Protein AF-A0A9P1IEY2-F1 (afdb_monomer)

Sequence (183 aa):
MIESMWTENISQMIVIENSGKIQSLLIGGFIDWHYMISLVFGITNCYNNRVLREFPRSDSYTLCSRFQAKENLRIMNLVFRVLIIGLILIFIDLALLMIMVFGLLPDYAIPINTFIEFIIHLNPLLICPMLIYSVDQWFDFYLGFLIKKSEIAKRKRKNTKIENYDNEKERDLYFRQLEMSWM

Solvent-accessible surface area (backbone atoms only — not comparable to full-atom values): 10942 Å² total; per-residue (Å²): 136,83,83,50,98,87,50,89,52,71,90,77,52,85,79,76,91,57,66,67,62,54,52,53,52,51,54,52,52,51,52,54,48,54,49,53,49,54,48,52,52,50,53,50,51,51,51,54,52,47,53,65,65,66,55,66,97,55,93,86,58,58,69,65,60,55,51,53,52,55,49,51,53,50,52,51,54,38,53,53,51,53,51,50,52,58,47,52,53,55,50,51,45,53,50,52,50,46,44,58,75,69,54,76,51,68,93,46,45,66,64,53,51,55,49,44,53,46,53,69,72,41,42,64,71,56,49,50,56,51,58,35,62,60,36,66,72,48,32,56,49,51,48,46,68,75,42,76,70,63,76,70,69,75,70,64,78,80,72,79,84,77,88,57,78,64,61,52,55,52,53,54,50,54,54,49,54,50,56,63,73,77,108

Radius of gyration: 26.11 Å; Cα contacts (8 Å, |Δi|>4): 49; chains: 1; bounding box: 67×45×71 Å

InterPro domains:
  IPR004151 7TM GPCR, serpentine receptor class e (Sre) [PF03125] (45-182)
  IPR053365 Nematode receptor-like [PTHR47757] (40-182)

pLDDT: mean 73.17, std 13.71, range [35.34, 91.0]

Nearest PDB structures (foldseek):
  6zw4-assembly1_H  TM=2.246E-01  e=5.385E+00  Nostoc punctiforme
  6zw4-assembly1_T  TM=2.246E-01  e=5.385E+00  Nostoc punctiforme
  6zw4-assembly1_GA  TM=2.246E-01  e=5.385E+00  Nostoc punctiforme
  6zw4-assembly1_SA  TM=2.246E-01  e=5.385E+00  Nostoc punctiforme
  6zw4-assembly1_EB  TM=2.246E-01  e=5.385E+00  Nostoc punctiforme

Secondary structure (DSSP, 8-state):
----SS-S-GGGS---S-HHHHHHHHHHHHHHHHHHHHHHHHHHHHHHHHHHHHS---TTS-HHHHHHHHHHHHHHHHHHHHHHHHHHHHHHHHHHHHHHHTTS-GGGHHHHHHHHHHHHHHHHHHHHHHHHHHSHHHHHHHHHHHS---GGGGGGGGS--SS-HHHHHHHHHHHHHHHHH--

Foldseek 3Di:
DDCDPPDPDPVPDDDCPDLVVVLVVLVVVLVVLVVVLVVLVVVLVVVLVVLVVPPDPDPPDQPVVVVVSVVVSLVSVLVSVLVSVLSVLVSVLSVLVSCVSVPVDVVCNVVSVVVSVCS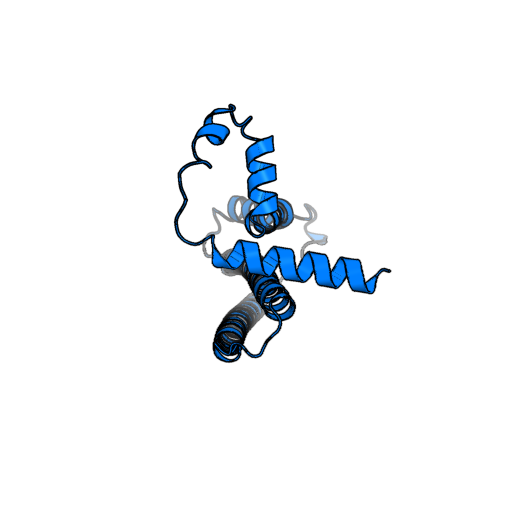VVCVCVVSVVSNQVSPPVSVVVVCCVVDVPDPVVVPPPPPPPDPDPVVVVSVVVVVVVVVVVVD

Organism: NCBI:txid860376

Mean predicted aligned error: 13.97 Å

Structure (mmCIF, N/CA/C/O backbone):
data_AF-A0A9P1IEY2-F1
#
_entry.id   AF-A0A9P1IEY2-F1
#
loop_
_atom_site.group_PDB
_atom_site.id
_atom_site.type_symbol
_atom_site.label_atom_id
_atom_site.label_alt_id
_atom_site.label_comp_id
_atom_site.label_asym_id
_atom_site.label_entity_id
_atom_site.label_seq_id
_atom_site.pdbx_PDB_ins_code
_atom_site.Cartn_x
_atom_site.Cartn_y
_atom_site.Cartn_z
_atom_site.occupancy
_atom_site.B_iso_or_equiv
_atom_site.auth_seq_id
_atom_site.auth_comp_id
_atom_site.auth_asym_id
_atom_site.auth_atom_id
_atom_site.pdbx_PDB_model_num
ATOM 1 N N . MET A 1 1 ? -27.530 5.591 23.105 1.00 35.34 1 MET A N 1
ATOM 2 C CA . MET A 1 1 ? -28.278 5.713 21.840 1.00 35.34 1 MET A CA 1
ATOM 3 C C . MET A 1 1 ? -27.229 5.889 20.761 1.00 35.34 1 MET A C 1
ATOM 5 O O . MET A 1 1 ? -26.626 6.947 20.703 1.00 35.34 1 MET A O 1
ATOM 9 N N . ILE A 1 2 ? -26.869 4.808 20.069 1.00 42.50 2 ILE A N 1
ATOM 10 C CA . ILE A 1 2 ? -25.854 4.848 19.010 1.00 42.50 2 ILE A CA 1
ATOM 11 C C . ILE A 1 2 ? -26.641 5.124 17.732 1.00 42.50 2 ILE A C 1
ATOM 13 O O . ILE A 1 2 ? -27.381 4.251 17.284 1.00 42.50 2 ILE A O 1
ATOM 17 N N . GLU A 1 3 ? -26.578 6.353 17.221 1.00 46.31 3 GLU A N 1
ATOM 18 C CA . GLU A 1 3 ? -27.125 6.664 15.899 1.00 46.31 3 GLU A CA 1
ATOM 19 C C . GLU A 1 3 ? -26.427 5.766 14.874 1.00 46.31 3 GLU A C 1
ATOM 21 O O . GLU A 1 3 ? -25.196 5.722 14.800 1.00 46.31 3 GLU A O 1
ATOM 26 N N . SER A 1 4 ? -27.211 4.971 14.145 1.00 56.97 4 SER A N 1
ATOM 27 C CA . SER A 1 4 ? -26.666 4.135 13.081 1.00 56.97 4 SER A CA 1
ATOM 28 C C . SER A 1 4 ? -26.415 5.003 11.854 1.00 56.97 4 SER A C 1
ATOM 30 O O . SER A 1 4 ? -27.230 5.856 11.517 1.00 56.97 4 SER A O 1
ATOM 32 N N . MET A 1 5 ? -25.304 4.753 11.163 1.00 57.97 5 MET A N 1
ATOM 33 C CA . MET A 1 5 ? -24.834 5.573 10.039 1.00 57.97 5 MET A CA 1
ATOM 34 C C . MET A 1 5 ? -25.805 5.632 8.842 1.00 57.97 5 MET A C 1
ATOM 36 O O . MET A 1 5 ? -25.655 6.483 7.975 1.00 57.97 5 MET A O 1
ATOM 40 N N . TRP A 1 6 ? -26.782 4.724 8.773 1.00 59.53 6 TRP A N 1
ATOM 41 C CA . TRP A 1 6 ? -27.627 4.526 7.590 1.00 59.53 6 TRP A CA 1
ATOM 42 C C . TRP A 1 6 ? -29.116 4.764 7.840 1.00 59.53 6 TRP A C 1
ATOM 44 O O . TRP A 1 6 ? -29.855 5.023 6.893 1.00 59.53 6 TRP A O 1
ATOM 54 N N . THR A 1 7 ? -29.585 4.657 9.085 1.00 59.78 7 THR A N 1
ATOM 55 C CA . THR A 1 7 ? -30.993 4.905 9.406 1.00 59.78 7 THR A CA 1
ATOM 56 C C . THR A 1 7 ? -31.186 5.279 10.870 1.00 59.78 7 THR A C 1
ATOM 58 O O . THR A 1 7 ? -30.650 4.646 11.784 1.00 59.78 7 THR A O 1
ATOM 61 N N . GLU A 1 8 ? -32.002 6.299 11.100 1.00 67.19 8 GLU A N 1
ATOM 62 C CA . GLU A 1 8 ? -32.505 6.651 12.430 1.00 67.19 8 GLU A CA 1
ATOM 63 C C . GLU A 1 8 ? -33.619 5.687 12.877 1.00 67.19 8 GLU A C 1
ATOM 65 O O . GLU A 1 8 ? -33.952 5.596 14.060 1.00 67.19 8 GLU A O 1
ATOM 70 N N . ASN A 1 9 ? -34.202 4.933 11.936 1.00 72.56 9 ASN A N 1
ATOM 71 C CA . ASN A 1 9 ? -35.351 4.085 12.197 1.00 72.56 9 ASN A CA 1
ATOM 72 C C . ASN A 1 9 ? -34.913 2.699 12.689 1.00 72.56 9 ASN A C 1
ATOM 74 O O . ASN A 1 9 ? -34.455 1.856 11.919 1.00 72.56 9 ASN A O 1
ATOM 78 N N . ILE A 1 10 ? -35.110 2.441 13.983 1.00 69.19 10 ILE A N 1
ATOM 79 C CA . ILE A 1 10 ? -34.724 1.192 14.668 1.00 69.19 10 ILE A CA 1
ATOM 80 C C . ILE A 1 10 ? -35.320 -0.051 13.981 1.00 69.19 10 ILE A C 1
ATOM 82 O O . ILE A 1 10 ? -34.697 -1.108 13.967 1.00 69.19 10 ILE A O 1
ATOM 86 N N . SER A 1 11 ? -36.492 0.076 13.349 1.00 70.19 11 SER A N 1
ATOM 87 C CA . SER A 1 11 ? -37.150 -1.015 12.610 1.00 70.19 11 SER A CA 1
ATOM 88 C C . SER A 1 11 ? -36.405 -1.467 11.346 1.00 70.19 11 SER A C 1
ATOM 90 O O . SER A 1 11 ? -36.622 -2.578 10.869 1.00 70.19 11 SER A O 1
ATOM 92 N N . GLN A 1 12 ? -35.524 -0.619 10.813 1.00 68.19 12 GLN A N 1
ATOM 93 C CA . GLN A 1 12 ? -34.680 -0.909 9.654 1.00 68.19 12 GLN A CA 1
ATOM 94 C C . GLN A 1 12 ? -33.279 -1.397 10.056 1.00 68.19 12 GLN A C 1
ATOM 96 O O . GLN A 1 12 ? -32.488 -1.759 9.186 1.00 68.19 12 GLN A O 1
ATOM 101 N N . MET A 1 13 ? -32.952 -1.410 11.355 1.00 64.56 13 MET A N 1
ATOM 102 C CA . MET A 1 13 ? -31.655 -1.883 11.830 1.00 64.56 13 MET A CA 1
ATOM 103 C C . MET A 1 13 ? -31.595 -3.410 11.800 1.00 64.56 13 MET A C 1
ATOM 105 O O . MET A 1 13 ? -32.523 -4.101 12.221 1.00 64.56 13 MET A O 1
ATOM 109 N N . ILE A 1 14 ? -30.466 -3.943 11.332 1.00 68.56 14 ILE A N 1
ATOM 110 C CA . ILE A 1 14 ? -30.194 -5.380 11.373 1.00 68.56 14 ILE A CA 1
ATOM 111 C C . ILE A 1 14 ? -30.108 -5.799 12.844 1.00 68.56 14 ILE A C 1
ATOM 113 O O . ILE A 1 14 ? -29.169 -5.437 13.553 1.00 68.56 14 ILE A O 1
ATOM 117 N N . VAL A 1 15 ? -31.095 -6.566 13.306 1.00 65.56 15 VAL A N 1
ATOM 118 C CA . VAL A 1 15 ? -31.101 -7.130 14.657 1.00 65.56 15 VAL A CA 1
ATOM 119 C C . VAL A 1 15 ? -30.162 -8.329 14.673 1.00 65.56 15 VAL A C 1
ATOM 121 O O . VAL A 1 15 ? -30.434 -9.373 14.080 1.00 65.56 15 VAL A O 1
ATOM 124 N N . ILE A 1 16 ? -29.018 -8.165 15.330 1.00 63.22 16 ILE A N 1
ATOM 125 C CA . ILE A 1 16 ? -28.010 -9.216 15.445 1.00 63.22 16 ILE A CA 1
ATOM 126 C C . ILE A 1 16 ? -28.439 -10.176 16.559 1.00 63.22 16 ILE A C 1
ATOM 128 O O . ILE A 1 16 ? -28.255 -9.897 17.739 1.00 63.22 16 ILE A O 1
ATOM 132 N N . GLU A 1 17 ? -28.996 -11.323 16.176 1.00 67.94 17 GLU A N 1
ATOM 133 C CA . GLU A 1 17 ? -29.437 -12.368 17.113 1.00 67.94 17 GLU A CA 1
ATOM 134 C C . GLU A 1 17 ? -28.248 -13.105 17.771 1.00 67.94 17 GLU A C 1
ATOM 136 O O . GLU A 1 17 ? -28.367 -13.630 18.876 1.00 67.94 17 GLU A O 1
ATOM 141 N N . ASN A 1 18 ? -27.071 -13.129 17.121 1.00 72.38 18 ASN A N 1
ATOM 142 C CA . ASN A 1 18 ? -25.857 -13.756 17.658 1.00 72.38 18 ASN A CA 1
ATOM 143 C C . ASN A 1 18 ? -24.567 -13.046 17.196 1.00 72.38 18 ASN A C 1
ATOM 145 O O . ASN A 1 18 ? -24.050 -13.297 16.104 1.00 72.38 18 ASN A O 1
ATOM 149 N N . SER A 1 19 ? -24.022 -12.182 18.056 1.00 72.31 19 SER A N 1
ATOM 150 C CA . SER A 1 19 ? -22.807 -11.393 17.799 1.00 72.31 19 SER A CA 1
ATOM 151 C C . SER A 1 19 ? -21.537 -12.241 17.638 1.00 72.31 19 SER A C 1
ATOM 153 O O . SER A 1 19 ? -20.654 -11.881 16.858 1.00 72.31 19 SER A O 1
ATOM 155 N N . GLY A 1 20 ? -21.457 -13.406 18.291 1.00 79.25 20 GLY A N 1
ATOM 156 C CA . GLY A 1 20 ? -20.279 -14.283 18.231 1.00 79.25 20 GLY A CA 1
ATOM 157 C C . GLY A 1 20 ? -20.063 -14.942 16.861 1.00 79.25 20 GLY A C 1
ATOM 158 O O . GLY A 1 20 ? -18.925 -15.153 16.430 1.00 79.25 20 GLY A O 1
ATOM 159 N N . LYS A 1 21 ? -21.144 -15.224 16.122 1.00 80.69 21 LYS A N 1
ATOM 160 C CA . LYS A 1 21 ? -21.052 -15.762 14.750 1.00 80.69 21 LYS A CA 1
ATOM 161 C C . LYS A 1 21 ? -20.481 -14.739 13.766 1.00 80.69 21 LYS A C 1
ATOM 163 O O . LYS A 1 21 ? -19.698 -15.095 12.894 1.00 80.69 21 LYS A O 1
ATOM 168 N N . ILE A 1 22 ? -20.843 -13.469 13.925 1.00 82.75 22 ILE A N 1
ATOM 169 C CA . ILE A 1 22 ? -20.339 -12.387 13.070 1.00 82.75 22 ILE A CA 1
ATOM 170 C C . ILE A 1 22 ? -18.850 -12.156 13.340 1.00 82.75 22 ILE A C 1
ATOM 172 O O . ILE A 1 22 ? -18.056 -12.076 12.408 1.00 82.75 22 ILE A O 1
ATOM 176 N N . GLN A 1 23 ? -18.457 -12.126 14.614 1.00 83.69 23 GLN A N 1
ATOM 177 C CA . GLN A 1 23 ? -17.061 -11.959 15.024 1.00 83.69 23 GLN A CA 1
ATOM 178 C C . GLN A 1 23 ? -16.144 -13.065 14.482 1.00 83.69 23 GLN A C 1
ATOM 180 O O . GLN A 1 23 ? -15.073 -12.775 13.953 1.00 83.69 23 GLN A O 1
ATOM 185 N N . SER A 1 24 ? -16.570 -14.328 14.563 1.00 85.06 24 SER A N 1
ATOM 186 C CA . SER A 1 24 ? -15.800 -15.459 14.020 1.00 85.06 24 SER A CA 1
ATOM 187 C C . SER A 1 24 ? -15.679 -15.419 12.493 1.00 85.06 24 SER A C 1
ATOM 189 O O . SER A 1 24 ? -14.601 -15.692 11.964 1.00 85.06 24 SER A O 1
ATOM 191 N N . LEU A 1 25 ? -16.738 -15.010 11.786 1.00 87.25 25 LEU A N 1
ATOM 192 C CA . LEU A 1 25 ? -16.708 -14.825 10.333 1.00 87.25 25 LEU A CA 1
ATOM 193 C C . LEU A 1 25 ? -15.751 -13.696 9.917 1.00 87.25 25 LEU A C 1
ATOM 195 O O . LEU A 1 25 ? -14.992 -13.859 8.963 1.00 87.25 25 LEU A O 1
ATOM 199 N N . LEU A 1 26 ? -15.735 -12.582 10.656 1.00 87.31 26 LEU A N 1
ATOM 200 C CA . LEU A 1 26 ? -14.823 -11.463 10.396 1.00 87.31 26 LEU A CA 1
ATOM 201 C C . LEU A 1 26 ? -13.356 -11.838 10.619 1.00 87.31 26 LEU A C 1
ATOM 203 O O . LEU A 1 26 ? -12.514 -11.477 9.800 1.00 87.31 26 LEU A O 1
ATOM 207 N N . ILE A 1 27 ? -13.045 -12.588 11.682 1.00 89.19 27 ILE A N 1
ATOM 208 C CA . ILE A 1 27 ? -11.680 -13.080 11.926 1.00 89.19 27 ILE A CA 1
ATOM 209 C C . ILE A 1 27 ? -11.219 -13.978 10.772 1.00 89.19 27 ILE A C 1
ATOM 211 O O . ILE A 1 27 ? -10.108 -13.802 10.273 1.00 89.19 27 ILE A O 1
ATOM 215 N N . GLY A 1 28 ? -12.069 -14.914 10.333 1.00 89.56 28 GLY A N 1
ATOM 216 C CA . GLY A 1 28 ? -11.759 -15.799 9.207 1.00 89.56 28 GLY A CA 1
ATOM 217 C C . GLY A 1 28 ? -11.470 -15.013 7.929 1.00 89.56 28 GLY A C 1
ATOM 218 O O . GLY A 1 28 ? -10.399 -15.160 7.344 1.00 89.56 28 GLY A O 1
ATOM 219 N N . GLY A 1 29 ? -12.365 -14.088 7.567 1.00 89.12 29 GLY A N 1
ATOM 220 C CA . GLY A 1 29 ? -12.185 -13.234 6.392 1.00 89.12 29 GLY A CA 1
ATOM 221 C C . GLY A 1 29 ? -10.931 -12.359 6.464 1.00 89.12 29 GLY A C 1
ATOM 222 O O . GLY A 1 29 ? -10.238 -12.195 5.464 1.00 89.12 29 GLY A O 1
ATOM 223 N N . PHE A 1 30 ? -10.587 -11.837 7.643 1.00 89.31 30 PHE A N 1
ATOM 224 C CA . PHE A 1 30 ? -9.379 -11.035 7.838 1.00 89.31 30 PHE A CA 1
ATOM 225 C C . PHE A 1 30 ? -8.095 -11.845 7.608 1.00 89.31 30 PHE A C 1
ATOM 227 O O . PHE A 1 30 ? -7.159 -11.362 6.966 1.00 89.31 30 PHE A O 1
ATOM 234 N N . ILE A 1 31 ? -8.056 -13.087 8.099 1.00 91.00 31 ILE A N 1
ATOM 235 C CA . ILE A 1 31 ? -6.914 -13.990 7.915 1.00 91.00 31 ILE A CA 1
ATOM 236 C C . ILE A 1 31 ? -6.780 -14.397 6.445 1.00 91.00 31 ILE A C 1
ATOM 238 O O . ILE A 1 31 ? -5.682 -14.299 5.887 1.00 91.00 31 ILE A O 1
ATOM 242 N N . ASP A 1 32 ? -7.885 -14.793 5.808 1.00 88.69 32 ASP A N 1
ATOM 243 C CA . ASP A 1 32 ? -7.912 -15.150 4.386 1.00 88.69 32 ASP A CA 1
ATOM 244 C C . ASP A 1 32 ? -7.416 -13.987 3.522 1.00 88.69 32 ASP A C 1
ATOM 246 O O . ASP A 1 32 ? -6.615 -14.155 2.600 1.00 88.69 32 ASP A O 1
ATOM 250 N N . TRP A 1 33 ? -7.838 -12.771 3.857 1.00 88.06 33 TRP A N 1
ATOM 251 C CA . TRP A 1 33 ? -7.472 -11.577 3.117 1.00 88.06 33 TRP A CA 1
ATOM 252 C C . TRP A 1 33 ? -5.990 -11.195 3.303 1.00 88.06 33 TRP A C 1
ATOM 254 O O . TRP A 1 33 ? -5.292 -10.923 2.321 1.00 88.06 33 TRP A O 1
ATOM 264 N N . HIS A 1 34 ? -5.458 -11.272 4.531 1.00 86.06 34 HIS A N 1
ATOM 265 C CA . HIS A 1 34 ? -4.021 -11.098 4.793 1.00 86.06 34 HIS A CA 1
ATOM 266 C C . HIS A 1 34 ? -3.172 -12.127 4.023 1.00 86.06 34 HIS A C 1
ATOM 268 O O . HIS A 1 34 ? -2.113 -11.800 3.468 1.00 86.06 34 HIS A O 1
ATOM 274 N N . TYR A 1 35 ? -3.641 -13.376 3.960 1.00 90.12 35 TYR A N 1
ATOM 275 C CA . TYR A 1 35 ? -3.001 -14.432 3.181 1.00 90.12 35 TYR A CA 1
ATOM 276 C C . TYR A 1 35 ? -2.969 -14.098 1.683 1.00 90.12 35 TYR A C 1
ATOM 278 O O . TYR A 1 35 ? -1.899 -14.157 1.070 1.00 90.12 35 TYR A O 1
ATOM 286 N N . MET A 1 36 ? -4.097 -13.670 1.107 1.00 86.25 36 MET A N 1
ATOM 287 C CA . MET A 1 36 ? -4.178 -13.298 -0.311 1.00 86.25 36 MET A CA 1
ATOM 288 C C . MET A 1 36 ? -3.199 -12.177 -0.682 1.00 86.25 36 MET A C 1
ATOM 290 O O . MET A 1 36 ? -2.547 -12.249 -1.724 1.00 86.25 36 MET A O 1
ATOM 294 N N . ILE A 1 37 ? -3.011 -11.175 0.180 1.00 86.31 37 ILE A N 1
ATOM 295 C CA . ILE A 1 37 ? -2.036 -10.096 -0.068 1.00 86.31 37 ILE A CA 1
ATOM 296 C C . ILE A 1 37 ? -0.607 -10.578 -0.003 1.00 86.31 37 ILE A C 1
ATOM 298 O O . ILE A 1 37 ? 0.198 -10.233 -0.869 1.00 86.31 37 ILE A O 1
ATOM 302 N N . SER A 1 38 ? -0.292 -11.381 1.009 1.00 88.81 38 SER A N 1
ATOM 303 C CA . SER A 1 38 ? 1.044 -11.952 1.164 1.00 88.81 38 SER A CA 1
ATOM 304 C C . SER A 1 38 ? 1.419 -12.781 -0.068 1.00 88.81 38 SER A C 1
ATOM 306 O O . SER A 1 38 ? 2.545 -12.702 -0.563 1.00 88.81 38 SER A O 1
ATOM 308 N N . LEU A 1 39 ? 0.448 -13.516 -0.619 1.00 88.06 39 LEU A N 1
ATOM 309 C CA . LEU A 1 39 ? 0.597 -14.303 -1.836 1.00 88.06 39 LEU A CA 1
ATOM 310 C C . LEU A 1 39 ? 0.799 -13.419 -3.075 1.00 88.06 39 LEU A C 1
ATOM 312 O O . LEU A 1 39 ? 1.748 -13.642 -3.827 1.00 88.06 39 LEU A O 1
ATOM 316 N N . VAL A 1 40 ? -0.029 -12.388 -3.277 1.00 85.44 40 VAL A N 1
ATOM 317 C CA . VAL A 1 40 ? 0.112 -11.452 -4.410 1.00 85.44 40 VAL A CA 1
ATOM 318 C C . VAL A 1 40 ? 1.461 -10.731 -4.366 1.00 85.44 40 VAL A C 1
ATOM 320 O O . VAL A 1 40 ? 2.137 -10.626 -5.393 1.00 85.44 40 VAL A O 1
ATOM 323 N N . PHE A 1 41 ? 1.892 -10.286 -3.184 1.00 84.94 41 PHE A N 1
ATOM 324 C CA . PHE A 1 41 ? 3.198 -9.659 -2.986 1.00 84.94 41 PHE A CA 1
ATOM 325 C C . PHE A 1 41 ? 4.346 -10.624 -3.314 1.00 84.94 41 PHE A C 1
ATOM 327 O O . PHE A 1 41 ? 5.267 -10.269 -4.054 1.00 84.94 41 PHE A O 1
ATOM 334 N N . GLY A 1 42 ? 4.266 -11.865 -2.824 1.00 86.38 42 GLY A N 1
ATOM 335 C CA . GLY A 1 42 ? 5.248 -12.911 -3.101 1.00 86.38 42 GLY A CA 1
ATOM 336 C C . GLY A 1 42 ? 5.375 -13.222 -4.594 1.00 86.38 42 GLY A C 1
ATOM 337 O O . GLY A 1 42 ? 6.475 -13.151 -5.143 1.00 86.38 42 GLY A O 1
ATOM 338 N N . 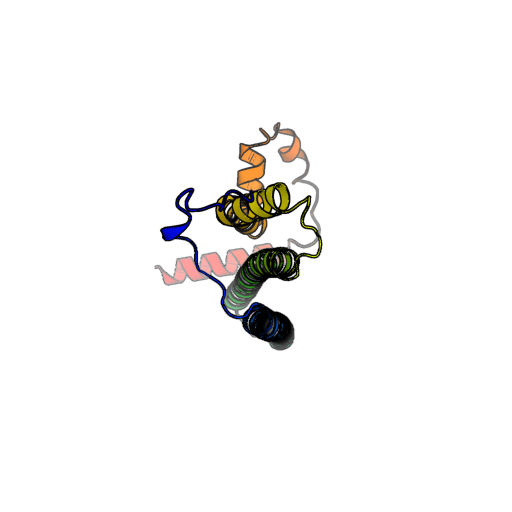ILE A 1 43 ? 4.254 -13.493 -5.274 1.00 86.56 43 ILE A N 1
ATOM 339 C CA . ILE A 1 43 ? 4.227 -13.799 -6.716 1.00 86.56 43 ILE A CA 1
ATOM 340 C C . ILE A 1 43 ? 4.774 -12.629 -7.530 1.00 86.56 43 ILE A C 1
ATOM 342 O O . ILE A 1 43 ? 5.602 -12.834 -8.416 1.00 86.56 43 ILE A O 1
ATOM 346 N N . THR A 1 44 ? 4.361 -11.405 -7.203 1.00 83.94 44 THR A N 1
ATOM 347 C CA . THR A 1 44 ? 4.843 -10.188 -7.862 1.00 83.94 44 THR A CA 1
ATOM 348 C C . THR A 1 44 ? 6.360 -10.064 -7.758 1.00 83.94 44 THR A C 1
ATOM 350 O O . THR A 1 44 ? 7.042 -9.841 -8.760 1.00 83.94 44 THR A O 1
ATOM 353 N N . ASN A 1 45 ? 6.907 -10.238 -6.554 1.00 83.94 45 ASN A N 1
ATOM 354 C CA . ASN A 1 45 ? 8.340 -10.121 -6.322 1.00 83.94 45 ASN A CA 1
ATOM 355 C C . ASN A 1 45 ? 9.116 -11.243 -7.035 1.00 83.94 45 ASN A C 1
ATOM 357 O O . ASN A 1 45 ? 10.164 -10.997 -7.632 1.00 83.94 45 ASN A O 1
ATOM 361 N N . CYS A 1 46 ? 8.590 -12.470 -7.038 1.00 86.75 46 CYS A N 1
ATOM 362 C CA . CYS A 1 46 ? 9.167 -13.588 -7.784 1.00 86.75 46 CYS A CA 1
ATOM 363 C C . CYS A 1 46 ? 9.157 -13.338 -9.295 1.00 86.75 46 CYS A C 1
ATOM 365 O O . CYS A 1 46 ? 10.187 -13.525 -9.940 1.00 86.75 46 CYS A O 1
ATOM 367 N N . TYR A 1 47 ? 8.033 -12.882 -9.852 1.00 84.44 47 TYR A N 1
ATOM 368 C CA . TYR A 1 47 ? 7.907 -12.550 -11.270 1.00 84.44 47 TYR A CA 1
ATOM 369 C C . TYR A 1 47 ? 8.888 -11.447 -11.671 1.00 84.44 47 TYR A C 1
ATOM 371 O O . TYR A 1 47 ? 9.665 -11.624 -12.605 1.00 84.44 47 TYR A O 1
ATOM 379 N N . ASN A 1 48 ? 8.929 -10.348 -10.916 1.00 82.31 48 ASN A N 1
ATOM 380 C CA . ASN A 1 48 ? 9.815 -9.223 -11.197 1.00 82.31 48 ASN A CA 1
ATOM 381 C C . ASN A 1 48 ? 11.294 -9.647 -11.164 1.00 82.31 48 ASN A C 1
ATOM 383 O O . ASN A 1 48 ? 12.050 -9.363 -12.091 1.00 82.31 48 ASN A O 1
ATOM 387 N N . ASN A 1 49 ? 11.697 -10.415 -10.145 1.00 82.62 49 ASN A N 1
ATOM 388 C CA . ASN A 1 49 ? 13.060 -10.939 -10.037 1.00 82.62 49 ASN A CA 1
ATOM 389 C C . ASN A 1 49 ? 13.397 -11.960 -11.127 1.00 82.62 49 ASN A C 1
ATOM 391 O O . ASN A 1 49 ? 14.536 -12.002 -11.588 1.00 82.62 49 ASN A O 1
ATOM 395 N N . ARG A 1 50 ? 12.436 -12.790 -11.543 1.00 82.25 50 ARG A N 1
ATOM 396 C CA . ARG A 1 50 ? 12.629 -13.762 -12.621 1.00 82.25 50 ARG A CA 1
ATOM 397 C C . ARG A 1 50 ? 12.846 -13.058 -13.951 1.00 82.25 50 ARG A C 1
ATOM 399 O O . ARG A 1 50 ? 13.835 -13.332 -14.617 1.00 82.25 50 ARG A O 1
ATOM 406 N N . VAL A 1 51 ? 11.982 -12.108 -14.284 1.00 78.69 51 VAL A N 1
ATOM 407 C CA . VAL A 1 51 ? 12.083 -11.334 -15.519 1.00 78.69 51 VAL A CA 1
ATOM 408 C C . VAL A 1 51 ? 13.398 -10.537 -15.550 1.00 78.69 51 VAL A C 1
ATOM 410 O O . VAL A 1 51 ? 14.094 -10.538 -16.561 1.00 78.69 51 VAL A O 1
ATOM 413 N N . LEU A 1 52 ? 13.817 -9.945 -14.424 1.00 76.38 52 LEU A N 1
ATOM 414 C CA . LEU A 1 52 ? 15.129 -9.290 -14.301 1.00 76.38 52 LEU A CA 1
ATOM 415 C C . LEU A 1 52 ? 16.322 -10.240 -14.519 1.00 76.38 52 LEU A C 1
ATOM 417 O O . LEU A 1 52 ? 17.370 -9.788 -14.973 1.00 76.38 52 LEU A O 1
ATOM 421 N N . ARG A 1 53 ? 16.187 -11.531 -14.185 1.00 76.75 53 ARG A N 1
ATOM 422 C CA . ARG A 1 53 ? 17.226 -12.557 -14.398 1.00 76.75 53 ARG A CA 1
ATOM 423 C C . ARG A 1 53 ? 17.220 -13.119 -15.818 1.00 76.75 53 ARG A C 1
ATOM 425 O O . ARG A 1 53 ? 18.286 -13.420 -16.343 1.00 76.75 53 ARG A O 1
ATOM 432 N N . GLU A 1 54 ? 16.037 -13.293 -16.404 1.00 74.94 54 GLU A N 1
ATOM 433 C CA . GLU A 1 54 ? 15.848 -13.828 -17.756 1.00 74.94 54 GLU A CA 1
ATOM 434 C C . GLU A 1 54 ? 16.195 -12.808 -18.839 1.00 74.94 54 GLU A C 1
ATOM 436 O O . GLU A 1 54 ? 16.580 -13.231 -19.924 1.00 74.94 54 GLU A O 1
ATOM 441 N N . PHE A 1 55 ? 16.135 -11.495 -18.563 1.00 68.19 55 PHE A N 1
ATOM 442 C CA . PHE A 1 55 ? 16.676 -10.493 -19.483 1.00 68.19 55 PHE A CA 1
ATOM 443 C C . PHE A 1 55 ? 18.190 -10.669 -19.624 1.00 68.19 55 PHE A C 1
ATOM 445 O O . PHE A 1 55 ? 18.947 -10.325 -18.708 1.00 68.19 55 PHE A O 1
ATOM 452 N N . PRO A 1 56 ? 18.667 -11.198 -20.762 1.00 59.66 56 PRO A N 1
ATOM 453 C CA . PRO A 1 56 ? 20.059 -11.551 -20.892 1.00 59.66 56 PRO A CA 1
ATOM 454 C C . PRO A 1 56 ? 20.874 -10.274 -21.074 1.00 59.66 56 PRO A C 1
ATOM 456 O O . PRO A 1 56 ? 20.529 -9.376 -21.843 1.00 59.66 56 PRO A O 1
ATOM 459 N N . ARG A 1 57 ? 22.029 -10.232 -20.413 1.00 60.56 57 ARG A N 1
ATOM 460 C CA . ARG A 1 57 ? 23.147 -9.340 -20.755 1.00 60.56 57 ARG A CA 1
ATOM 461 C C . ARG A 1 57 ? 23.769 -9.705 -22.121 1.00 60.56 57 ARG A C 1
ATOM 463 O O . ARG A 1 57 ? 24.972 -9.558 -22.278 1.00 60.56 57 ARG A O 1
ATOM 470 N N . SER A 1 58 ? 23.016 -10.270 -23.069 1.00 55.66 58 SER A N 1
ATOM 471 C CA . SER A 1 58 ? 23.563 -10.660 -24.370 1.00 55.66 58 SER A CA 1
ATOM 472 C C . SER A 1 58 ? 23.296 -9.577 -25.408 1.00 55.66 58 SER A C 1
ATOM 474 O O . SER A 1 58 ? 22.170 -9.107 -25.574 1.00 55.66 58 SER A O 1
ATOM 476 N N . ASP A 1 59 ? 24.345 -9.234 -26.148 1.00 59.34 59 ASP A N 1
ATOM 477 C CA . ASP A 1 59 ? 24.349 -8.245 -27.233 1.00 59.34 59 ASP A CA 1
ATOM 478 C C . ASP A 1 59 ? 23.542 -8.692 -28.474 1.00 59.34 59 ASP A C 1
ATOM 480 O O . ASP A 1 59 ? 23.555 -8.040 -29.511 1.00 59.34 59 ASP A O 1
ATOM 484 N N . SER A 1 60 ? 22.822 -9.816 -28.385 1.00 59.56 60 SER A N 1
ATOM 485 C CA . SER A 1 60 ? 22.075 -10.441 -29.484 1.00 59.56 60 SER A CA 1
ATOM 486 C C . SER A 1 60 ? 20.639 -9.930 -29.645 1.00 59.56 60 SER A C 1
ATOM 488 O O . SER A 1 60 ? 19.926 -10.389 -30.535 1.00 59.56 60 SER A O 1
ATOM 490 N N . TYR A 1 61 ? 20.178 -9.032 -28.771 1.00 63.91 61 TYR A N 1
ATOM 491 C CA . TYR A 1 61 ? 18.829 -8.466 -28.830 1.00 63.91 61 TYR A CA 1
ATOM 492 C C . TYR A 1 61 ? 18.858 -7.069 -29.428 1.00 63.91 61 TYR A C 1
ATOM 494 O O . TYR A 1 61 ? 19.678 -6.239 -29.039 1.00 63.91 61 TYR A O 1
ATOM 502 N N . THR A 1 62 ? 17.904 -6.787 -30.318 1.00 71.00 62 THR A N 1
ATOM 503 C CA . THR A 1 62 ? 17.737 -5.434 -30.854 1.00 71.00 62 THR A CA 1
ATOM 504 C C . THR A 1 62 ? 17.491 -4.449 -29.712 1.00 71.00 62 THR A C 1
ATOM 506 O O . THR A 1 62 ? 16.783 -4.751 -28.741 1.00 71.00 62 THR A O 1
ATOM 509 N N . LEU A 1 63 ? 18.068 -3.251 -29.822 1.00 70.62 63 LEU A N 1
ATOM 510 C CA . LEU A 1 63 ? 17.933 -2.211 -28.804 1.00 70.62 63 LEU A CA 1
ATOM 511 C C . LEU A 1 63 ? 16.454 -1.899 -28.513 1.00 70.62 63 LEU A C 1
ATOM 513 O O . LEU A 1 63 ? 16.074 -1.699 -27.359 1.00 70.62 63 LEU A O 1
ATOM 517 N N . CYS A 1 64 ? 15.604 -1.948 -29.544 1.00 73.50 64 CYS A N 1
ATOM 518 C CA . CYS A 1 64 ? 14.164 -1.731 -29.425 1.00 73.50 64 CYS A CA 1
ATOM 519 C C . CYS A 1 64 ? 13.498 -2.755 -28.490 1.00 73.50 64 CYS A C 1
ATOM 521 O O . CYS A 1 64 ? 12.771 -2.363 -27.576 1.00 73.50 64 CYS A O 1
ATOM 523 N N . SER A 1 65 ? 13.819 -4.047 -28.628 1.00 74.31 65 SER A N 1
ATOM 524 C CA . SER A 1 65 ? 13.299 -5.092 -27.737 1.00 74.31 65 SER A CA 1
ATOM 525 C C . SER A 1 65 ? 13.719 -4.864 -26.282 1.00 74.31 65 SER A C 1
ATOM 527 O O . SER A 1 65 ? 12.911 -5.044 -25.376 1.00 74.31 65 SER A O 1
ATOM 529 N N . ARG A 1 66 ? 14.952 -4.398 -26.031 1.00 74.81 66 ARG A N 1
ATOM 530 C CA . ARG A 1 66 ? 15.432 -4.091 -24.669 1.00 74.81 66 ARG A CA 1
ATOM 531 C C . ARG A 1 66 ? 14.702 -2.896 -24.056 1.00 74.81 66 ARG A C 1
ATOM 533 O O . ARG A 1 66 ? 14.356 -2.935 -22.874 1.00 74.81 66 ARG A O 1
ATOM 540 N N . PHE A 1 67 ? 14.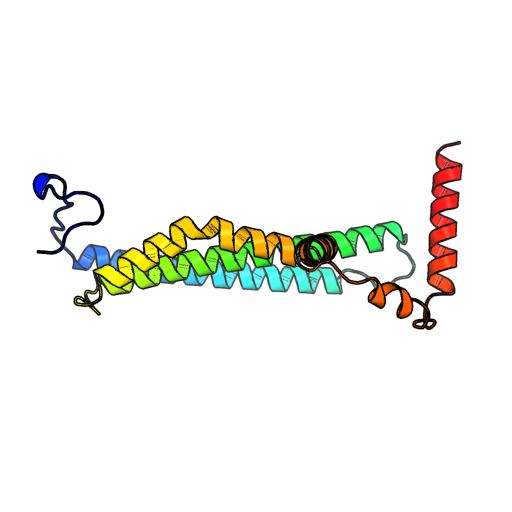443 -1.853 -24.844 1.00 78.69 67 PHE A N 1
ATOM 541 C CA . PHE A 1 67 ? 13.674 -0.694 -24.387 1.00 78.69 67 PHE A CA 1
ATOM 542 C C . PHE A 1 67 ? 12.221 -1.052 -24.082 1.00 78.69 67 PHE A C 1
ATOM 544 O O . PHE A 1 67 ? 11.740 -0.715 -23.002 1.00 78.69 67 PHE A O 1
ATOM 551 N N . GLN A 1 68 ? 11.555 -1.786 -24.976 1.00 78.3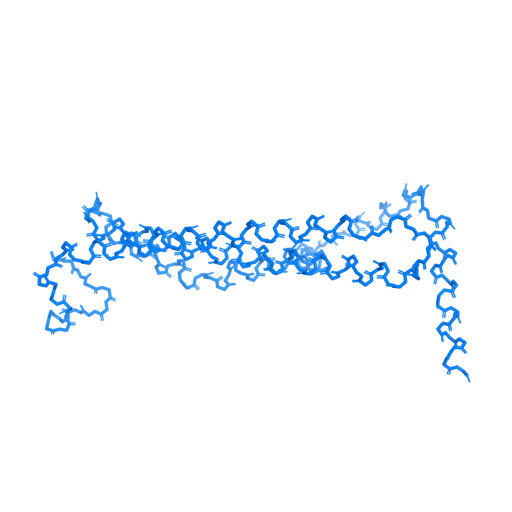8 68 GLN A N 1
ATOM 552 C CA . GLN A 1 68 ? 10.180 -2.245 -24.766 1.00 78.38 68 GLN A CA 1
ATOM 553 C C . GLN A 1 68 ? 10.060 -3.077 -23.493 1.00 78.38 68 GLN A C 1
ATOM 555 O O . GLN A 1 68 ? 9.166 -2.864 -22.682 1.00 78.38 68 GLN A O 1
ATOM 560 N N . ALA A 1 69 ? 10.993 -3.997 -23.273 1.00 77.62 69 ALA A N 1
ATOM 561 C CA . ALA A 1 69 ? 10.910 -4.897 -22.140 1.00 77.62 69 ALA A CA 1
ATOM 562 C C . ALA A 1 69 ? 11.231 -4.207 -20.800 1.00 77.62 69 ALA A C 1
ATOM 564 O O . ALA A 1 69 ? 10.575 -4.472 -19.791 1.00 77.62 69 ALA A O 1
ATOM 565 N N . LYS A 1 70 ? 12.179 -3.259 -20.798 1.00 79.06 70 LYS A N 1
ATOM 566 C CA . LYS A 1 70 ? 12.462 -2.401 -19.637 1.00 79.06 70 LYS A CA 1
ATOM 567 C C . LYS A 1 70 ? 11.271 -1.509 -19.286 1.00 79.06 70 LYS A C 1
ATOM 569 O O . LYS A 1 70 ? 10.980 -1.327 -18.106 1.00 79.06 70 LYS A O 1
ATOM 574 N N . GLU A 1 71 ? 10.581 -0.976 -20.289 1.00 77.88 71 GLU A N 1
ATOM 575 C CA . GLU A 1 71 ? 9.388 -0.157 -20.080 1.00 77.88 71 GLU A CA 1
ATOM 576 C C . GLU A 1 71 ? 8.195 -0.999 -19.605 1.00 77.88 71 GLU A C 1
ATOM 578 O O . GLU A 1 71 ? 7.548 -0.646 -18.621 1.00 77.88 71 GLU A O 1
ATOM 583 N N . ASN A 1 72 ? 7.979 -2.183 -20.185 1.00 83.19 72 ASN A N 1
ATOM 584 C CA . ASN A 1 72 ? 6.952 -3.127 -19.733 1.00 83.19 72 ASN A CA 1
ATOM 585 C C . ASN A 1 72 ? 7.168 -3.550 -18.272 1.00 83.19 72 ASN A C 1
ATOM 587 O O . ASN A 1 72 ? 6.218 -3.614 -17.496 1.00 83.19 72 ASN A O 1
ATOM 591 N N . LEU A 1 73 ? 8.418 -3.780 -17.859 1.00 80.38 73 LEU A N 1
ATOM 592 C CA . LEU A 1 73 ? 8.756 -4.046 -16.459 1.00 80.38 73 LEU A CA 1
ATOM 593 C C . LEU A 1 73 ? 8.414 -2.878 -15.527 1.00 80.38 73 LEU A C 1
ATOM 595 O O . LEU A 1 73 ? 7.968 -3.103 -14.401 1.00 80.38 73 LEU A O 1
ATOM 599 N N . ARG A 1 74 ? 8.630 -1.631 -15.960 1.00 80.94 74 ARG A N 1
ATOM 600 C CA . ARG A 1 74 ? 8.261 -0.447 -15.168 1.00 80.94 74 ARG A CA 1
ATOM 601 C C . ARG A 1 74 ? 6.753 -0.344 -15.001 1.00 80.94 74 ARG A C 1
ATOM 603 O O . ARG A 1 74 ? 6.295 -0.167 -13.877 1.00 80.94 74 ARG A O 1
ATOM 610 N N . ILE A 1 75 ? 5.998 -0.524 -16.083 1.00 80.00 75 ILE A N 1
ATOM 611 C CA . ILE A 1 75 ? 4.531 -0.477 -16.065 1.00 80.00 75 ILE A CA 1
ATOM 612 C C . ILE A 1 75 ? 3.967 -1.598 -15.184 1.00 80.00 75 ILE A C 1
ATOM 614 O O . ILE A 1 75 ? 3.093 -1.348 -14.362 1.00 80.00 75 ILE A O 1
ATOM 618 N N . MET A 1 76 ? 4.506 -2.815 -15.276 1.00 80.19 76 MET A N 1
ATOM 619 C CA . MET A 1 76 ? 4.087 -3.918 -14.403 1.00 80.19 76 MET A CA 1
ATOM 620 C C . MET A 1 76 ? 4.369 -3.613 -12.927 1.00 80.19 76 MET A C 1
ATOM 622 O O . MET A 1 76 ? 3.498 -3.800 -12.082 1.00 80.19 76 MET A O 1
ATOM 626 N N . ASN A 1 77 ? 5.554 -3.083 -12.602 1.00 80.19 77 ASN A N 1
ATOM 627 C CA . ASN A 1 77 ? 5.877 -2.669 -11.233 1.00 80.19 77 ASN A CA 1
ATOM 628 C C . ASN A 1 77 ? 4.956 -1.555 -10.717 1.00 80.19 77 ASN A C 1
ATOM 630 O O . ASN A 1 77 ? 4.557 -1.584 -9.554 1.00 80.19 77 ASN A O 1
ATOM 634 N N . LEU A 1 78 ? 4.605 -0.598 -11.573 1.00 81.81 78 LEU A N 1
ATOM 635 C CA . LEU A 1 78 ? 3.616 0.440 -11.293 1.00 81.81 78 LEU A CA 1
ATOM 636 C C . LEU A 1 78 ? 2.258 -0.178 -10.944 1.00 81.81 78 LEU A C 1
ATOM 638 O O . LEU A 1 78 ? 1.729 0.073 -9.859 1.00 81.81 78 LEU A O 1
ATOM 642 N N . VAL A 1 79 ? 1.725 -1.019 -11.832 1.00 80.88 79 VAL A N 1
ATOM 643 C CA . VAL A 1 79 ? 0.423 -1.676 -11.652 1.00 80.88 79 VAL A CA 1
ATOM 644 C C . VAL A 1 79 ? 0.387 -2.429 -10.325 1.00 80.88 79 VAL A C 1
ATOM 646 O O . VAL A 1 79 ? -0.540 -2.240 -9.539 1.00 80.88 79 VAL A O 1
ATOM 649 N N . PHE A 1 80 ? 1.425 -3.205 -10.009 1.00 81.88 80 PHE A N 1
ATOM 650 C CA . PHE A 1 80 ? 1.474 -3.928 -8.742 1.00 81.88 80 PHE A CA 1
ATOM 651 C C . PHE A 1 80 ? 1.557 -3.020 -7.515 1.00 81.88 80 PHE A C 1
ATOM 653 O O . PHE A 1 80 ? 0.915 -3.312 -6.510 1.00 81.88 80 PHE A O 1
ATOM 660 N N . ARG A 1 81 ? 2.299 -1.908 -7.567 1.00 81.44 81 ARG A N 1
ATOM 661 C CA . ARG A 1 81 ? 2.358 -0.954 -6.447 1.00 81.44 81 ARG A CA 1
ATOM 662 C C . ARG A 1 81 ? 1.002 -0.307 -6.171 1.00 81.44 81 ARG A C 1
ATOM 664 O O . ARG A 1 81 ? 0.621 -0.187 -5.010 1.00 81.44 81 ARG A O 1
ATOM 671 N N . VAL A 1 82 ? 0.272 0.076 -7.218 1.00 82.56 82 VAL A N 1
ATOM 672 C CA . VAL A 1 82 ? -1.085 0.631 -7.087 1.00 82.56 82 VAL A CA 1
ATOM 673 C C . VAL A 1 82 ? -2.041 -0.411 -6.512 1.00 82.56 82 VAL A C 1
ATOM 675 O O . VAL A 1 82 ? -2.785 -0.103 -5.584 1.00 82.56 82 VAL A O 1
ATOM 678 N N . LEU A 1 83 ? -1.977 -1.654 -7.001 1.00 82.38 83 LEU A N 1
ATOM 679 C CA . LEU A 1 83 ? -2.780 -2.753 -6.465 1.00 82.38 83 LEU A CA 1
ATOM 680 C C . LEU A 1 83 ? -2.475 -3.016 -4.987 1.00 82.38 83 LEU A C 1
ATOM 682 O O . LEU A 1 83 ? -3.403 -3.162 -4.203 1.00 82.38 83 LEU A O 1
ATOM 686 N N . ILE A 1 84 ? -1.201 -3.023 -4.582 1.00 83.56 84 ILE A N 1
ATOM 687 C CA . ILE A 1 84 ? -0.812 -3.229 -3.179 1.00 83.56 84 ILE A CA 1
ATOM 688 C C . ILE A 1 84 ? -1.366 -2.119 -2.283 1.00 83.56 84 ILE A C 1
ATOM 690 O O . ILE A 1 84 ? -1.899 -2.419 -1.221 1.00 83.56 84 ILE A O 1
ATOM 694 N N . ILE A 1 85 ? -1.272 -0.853 -2.696 1.00 84.06 85 ILE A N 1
ATOM 695 C CA . ILE A 1 85 ? -1.806 0.267 -1.907 1.00 84.06 85 ILE A CA 1
ATOM 696 C C . ILE A 1 85 ? -3.327 0.176 -1.796 1.00 84.06 85 ILE A C 1
ATOM 698 O O . ILE A 1 85 ? -3.856 0.297 -0.695 1.00 84.06 85 ILE A O 1
ATOM 702 N N . GLY A 1 86 ? -4.022 -0.089 -2.906 1.00 84.44 86 GLY A N 1
ATOM 703 C CA . GLY A 1 86 ? -5.475 -0.270 -2.900 1.00 84.44 86 GLY A CA 1
ATOM 704 C C . GLY A 1 86 ? -5.908 -1.423 -1.995 1.00 84.44 86 GLY A C 1
ATOM 705 O O . GLY A 1 86 ? -6.860 -1.286 -1.234 1.00 84.44 86 GLY A O 1
ATOM 706 N N . LEU A 1 87 ? -5.161 -2.531 -2.014 1.00 85.56 87 LEU A N 1
ATOM 707 C CA . LEU A 1 87 ? -5.369 -3.633 -1.086 1.00 85.56 87 LEU A CA 1
ATOM 708 C C . LEU A 1 87 ? -5.154 -3.156 0.355 1.00 85.56 87 LEU A C 1
ATOM 710 O O . LEU A 1 87 ? -6.087 -3.242 1.136 1.00 85.56 87 LEU A O 1
ATOM 714 N N . ILE A 1 88 ? -4.011 -2.562 0.708 1.00 86.75 88 ILE A N 1
ATOM 715 C CA . ILE A 1 88 ? -3.737 -2.069 2.075 1.00 86.75 88 ILE A CA 1
ATOM 716 C C . ILE A 1 88 ? -4.852 -1.157 2.614 1.00 86.75 88 ILE A C 1
ATOM 718 O O . ILE A 1 88 ? -5.203 -1.287 3.783 1.00 86.75 88 ILE A O 1
ATOM 722 N N . LEU A 1 89 ? -5.439 -0.279 1.795 1.00 86.69 89 LEU A N 1
ATOM 723 C CA . LEU A 1 89 ? -6.556 0.574 2.227 1.00 86.69 89 LEU A CA 1
ATOM 724 C C . LEU A 1 89 ? -7.778 -0.254 2.646 1.00 86.69 89 LEU A C 1
ATOM 726 O O . LEU A 1 89 ? -8.294 -0.066 3.743 1.00 86.69 89 LEU A O 1
ATOM 730 N N . ILE A 1 90 ? -8.142 -1.257 1.845 1.00 86.81 90 ILE A N 1
ATOM 731 C CA . ILE A 1 90 ? -9.208 -2.209 2.189 1.00 86.81 90 ILE A CA 1
ATOM 732 C C . ILE A 1 90 ? -8.859 -2.991 3.473 1.00 86.81 90 ILE A C 1
ATOM 734 O O . ILE A 1 90 ? -9.755 -3.297 4.259 1.00 86.81 90 ILE A O 1
ATOM 738 N N . PHE A 1 91 ? -7.575 -3.281 3.747 1.00 89.19 91 PHE A N 1
ATOM 739 C CA . PHE A 1 91 ? -7.174 -3.919 5.016 1.00 89.19 91 PHE A CA 1
ATOM 740 C C . PHE A 1 91 ? -7.551 -3.068 6.208 1.00 89.19 91 PHE A C 1
ATOM 742 O O . PHE A 1 91 ? -8.037 -3.577 7.214 1.00 89.19 91 PHE A O 1
ATOM 749 N N . ILE A 1 92 ? -7.215 -1.782 6.103 1.00 89.94 92 ILE A N 1
ATOM 750 C CA . ILE A 1 92 ? -7.340 -0.821 7.183 1.00 89.94 92 ILE A CA 1
ATOM 751 C C . ILE A 1 92 ? -8.824 -0.659 7.490 1.00 89.94 92 ILE A C 1
ATOM 753 O O . ILE A 1 92 ? -9.200 -0.736 8.657 1.00 89.94 92 ILE A O 1
ATOM 757 N N . ASP A 1 93 ? -9.668 -0.576 6.461 1.00 87.19 93 ASP A N 1
ATOM 758 C CA . ASP A 1 93 ? -11.123 -0.551 6.618 1.00 87.19 93 ASP A CA 1
ATOM 759 C C . ASP A 1 93 ? -11.642 -1.803 7.334 1.00 87.19 93 ASP A C 1
ATOM 761 O O . ASP A 1 93 ? -12.366 -1.700 8.326 1.00 87.19 93 ASP A O 1
ATOM 765 N N . LEU A 1 94 ? -11.225 -2.998 6.900 1.00 88.81 94 LEU A N 1
ATOM 766 C CA . LEU A 1 94 ? -11.623 -4.255 7.542 1.00 88.81 94 LEU A CA 1
ATOM 767 C C . LEU A 1 94 ? -11.124 -4.358 8.992 1.00 88.81 94 LEU A C 1
ATOM 769 O O . LEU A 1 94 ? -11.846 -4.863 9.851 1.00 88.81 94 LEU A O 1
ATOM 773 N N . ALA A 1 95 ? -9.922 -3.863 9.290 1.00 89.69 95 ALA A N 1
ATOM 774 C CA . ALA A 1 95 ? -9.373 -3.832 10.642 1.00 89.69 95 ALA A CA 1
ATOM 775 C C . ALA A 1 95 ? -10.157 -2.877 11.557 1.00 89.69 95 ALA A C 1
ATOM 777 O O . ALA A 1 95 ? -10.456 -3.222 12.700 1.00 89.69 95 ALA A O 1
ATOM 778 N N . LEU A 1 96 ? -10.530 -1.695 11.060 1.00 88.94 96 LEU A N 1
ATOM 779 C CA . LEU A 1 96 ? -11.336 -0.724 11.803 1.00 88.94 96 LEU A CA 1
ATOM 780 C C . LEU A 1 96 ? -12.756 -1.242 12.054 1.00 88.94 96 LEU A C 1
ATOM 782 O O . LEU A 1 96 ? -13.262 -1.130 13.172 1.00 88.94 96 LEU A O 1
ATOM 786 N N . LEU A 1 97 ? -13.363 -1.891 11.055 1.00 85.81 97 LEU A N 1
ATOM 787 C CA . LEU A 1 97 ? -14.637 -2.598 11.211 1.00 85.81 97 LEU A CA 1
ATOM 788 C C . LEU A 1 97 ? -14.535 -3.710 12.259 1.00 85.81 97 LEU A C 1
ATOM 790 O O . LEU A 1 97 ? -15.433 -3.868 13.085 1.00 85.81 97 LEU A O 1
ATOM 794 N N . MET A 1 98 ? -13.424 -4.450 12.274 1.00 86.50 98 MET A N 1
ATOM 795 C CA . MET A 1 98 ? -13.170 -5.474 13.282 1.00 86.50 98 MET A CA 1
ATOM 796 C C . MET A 1 98 ? -13.133 -4.857 14.692 1.00 86.50 98 MET A C 1
ATOM 798 O O . MET A 1 98 ? -13.876 -5.297 15.568 1.00 86.50 98 MET A O 1
ATOM 802 N N . ILE A 1 99 ? -12.368 -3.779 14.901 1.00 87.12 99 ILE A N 1
ATOM 803 C CA . ILE A 1 99 ? -12.295 -3.056 16.187 1.00 87.12 99 ILE A CA 1
ATOM 804 C C . ILE A 1 99 ? -13.686 -2.609 16.665 1.00 87.12 99 ILE A C 1
ATOM 806 O O . ILE A 1 99 ? -14.004 -2.737 17.852 1.00 87.12 99 ILE A O 1
ATOM 810 N N . MET A 1 100 ? -14.527 -2.132 15.744 1.00 84.06 100 MET A N 1
ATOM 811 C CA . MET A 1 100 ? -15.891 -1.699 16.045 1.00 84.06 100 MET A CA 1
ATOM 812 C C . MET A 1 100 ? -16.796 -2.873 16.455 1.00 84.06 100 MET A C 1
ATOM 814 O O . MET A 1 100 ? -17.500 -2.782 17.459 1.00 84.06 100 MET A O 1
ATOM 818 N N . VAL A 1 101 ? -16.749 -4.001 15.736 1.00 83.44 101 VAL A N 1
ATOM 819 C CA . VAL A 1 101 ? -17.599 -5.181 16.005 1.00 83.44 101 VAL A CA 1
ATOM 820 C C . VAL A 1 101 ? -17.194 -5.932 17.279 1.00 83.44 101 VAL A C 1
ATOM 822 O O . VAL A 1 101 ? -18.046 -6.521 17.952 1.00 83.44 101 VAL A O 1
ATOM 825 N N . PHE A 1 102 ? -15.915 -5.904 17.655 1.00 84.31 102 PHE A N 1
ATOM 826 C CA . PHE A 1 102 ? -15.468 -6.430 18.949 1.00 84.31 102 PHE A CA 1
ATOM 827 C C . PHE A 1 102 ? -15.783 -5.494 20.122 1.00 84.31 102 PHE A C 1
ATOM 829 O O . PHE A 1 102 ? -15.592 -5.886 21.271 1.00 84.31 102 PHE A O 1
ATOM 836 N N . GLY A 1 103 ? -16.280 -4.280 19.856 1.00 79.44 103 GLY A N 1
ATOM 837 C CA . GLY A 1 103 ? -16.590 -3.303 20.897 1.00 79.44 103 GLY A CA 1
ATOM 838 C C . GLY A 1 103 ? -15.353 -2.882 21.688 1.00 79.44 103 GLY A C 1
ATOM 839 O O . GLY A 1 103 ? -15.467 -2.558 22.866 1.00 79.44 103 GLY A O 1
ATOM 840 N N . LEU A 1 104 ? -14.170 -2.915 21.061 1.00 79.25 104 LEU A N 1
ATOM 841 C CA . LEU A 1 104 ? -12.903 -2.647 21.745 1.00 79.25 104 LEU A CA 1
ATOM 842 C C . LEU A 1 104 ? -12.797 -1.184 22.206 1.00 79.25 104 LEU A C 1
ATOM 844 O O . LEU A 1 104 ? -12.141 -0.898 23.202 1.00 79.25 104 LEU A O 1
ATOM 848 N N . LEU A 1 105 ? -13.432 -0.267 21.468 1.00 80.06 105 LEU A N 1
ATOM 849 C CA . LEU A 1 105 ? -13.414 1.179 21.705 1.00 80.06 105 LEU A CA 1
ATOM 850 C C . LEU A 1 105 ? -14.814 1.785 21.475 1.00 80.06 105 LEU A C 1
ATOM 852 O O . LEU A 1 105 ? -15.041 2.435 20.452 1.00 80.06 105 LEU A O 1
ATOM 856 N N . PRO A 1 106 ? -15.772 1.577 22.396 1.00 74.25 106 PRO A N 1
ATOM 857 C CA . PRO A 1 106 ? -17.151 2.037 22.219 1.00 74.25 106 PRO A CA 1
ATOM 858 C C . PRO A 1 106 ? -17.268 3.570 22.195 1.00 74.25 106 PRO A C 1
ATOM 860 O O . PRO A 1 106 ? -18.056 4.108 21.420 1.00 74.25 106 PRO A O 1
ATOM 863 N N . ASP A 1 107 ? -16.432 4.278 22.960 1.00 82.75 107 ASP A N 1
ATOM 864 C CA . ASP A 1 107 ? -16.436 5.749 23.031 1.00 82.75 107 ASP A CA 1
ATOM 865 C C . ASP A 1 107 ? -15.931 6.413 21.738 1.00 82.75 107 ASP A C 1
ATOM 867 O O . ASP A 1 107 ? -16.257 7.562 21.444 1.00 82.75 107 ASP A O 1
ATOM 871 N N . TYR A 1 108 ? -15.164 5.674 20.932 1.00 82.88 108 TYR A N 1
ATOM 872 C CA . TYR A 1 108 ? -14.601 6.143 19.667 1.00 82.88 108 TYR A CA 1
ATOM 873 C C . TYR A 1 108 ? -15.361 5.614 18.443 1.00 82.88 108 TYR A C 1
ATOM 875 O O . TYR A 1 108 ? -14.885 5.769 17.320 1.00 82.88 108 TYR A O 1
ATOM 883 N N . ALA A 1 109 ? -16.550 5.028 18.616 1.00 80.38 109 ALA A N 1
ATOM 884 C CA . ALA A 1 109 ? -17.321 4.475 17.503 1.00 80.38 109 ALA A CA 1
ATOM 885 C C . ALA A 1 109 ? -17.625 5.523 16.417 1.00 80.38 109 ALA A C 1
ATOM 887 O O . ALA A 1 109 ? -17.426 5.255 15.237 1.00 80.38 109 ALA A O 1
ATOM 888 N N . ILE A 1 110 ? -18.034 6.735 16.810 1.00 82.81 110 ILE A N 1
ATOM 889 C CA . ILE A 1 110 ? -18.334 7.843 15.887 1.00 82.81 110 ILE A CA 1
ATOM 890 C C . ILE A 1 110 ? -17.086 8.264 15.084 1.00 82.81 110 ILE A C 1
ATOM 892 O O . ILE A 1 110 ? -17.140 8.197 13.858 1.00 82.81 110 ILE A O 1
ATOM 896 N N . PRO A 1 111 ? -15.944 8.635 15.707 1.00 85.50 111 PRO A N 1
ATOM 897 C CA . PRO A 1 111 ? -14.762 9.037 14.945 1.00 85.50 111 PRO A CA 1
ATOM 898 C C . PRO A 1 111 ? -14.155 7.903 14.104 1.00 85.50 111 PRO A C 1
ATOM 900 O O . PRO A 1 111 ? -13.674 8.175 13.007 1.00 85.50 111 PRO A O 1
ATOM 903 N N . ILE A 1 112 ? -14.196 6.644 14.564 1.00 86.25 112 ILE A N 1
ATOM 904 C CA . ILE A 1 112 ? -13.750 5.484 13.767 1.00 86.25 112 ILE A CA 1
ATOM 905 C C . ILE A 1 112 ? -14.606 5.344 12.506 1.00 86.25 112 ILE A C 1
ATOM 907 O O . ILE A 1 112 ? -14.079 5.150 11.414 1.00 86.25 112 ILE A O 1
ATOM 911 N N . ASN A 1 113 ? -15.920 5.478 12.646 1.00 84.75 113 ASN A N 1
ATOM 912 C CA . ASN A 1 113 ? -16.864 5.337 11.550 1.00 84.75 113 ASN A CA 1
ATOM 913 C C . ASN A 1 113 ? -16.715 6.465 10.512 1.00 84.75 113 ASN A C 1
ATOM 915 O O . ASN A 1 113 ? -16.639 6.206 9.314 1.00 84.75 113 ASN A O 1
ATOM 919 N N . THR A 1 114 ? -16.539 7.706 10.972 1.00 84.56 114 THR A N 1
ATOM 920 C CA . THR A 1 114 ? -16.190 8.838 10.102 1.00 84.56 114 THR A CA 1
ATOM 921 C C . THR A 1 114 ? -14.861 8.607 9.375 1.00 84.56 114 THR A C 1
ATOM 923 O O . THR A 1 114 ? -14.715 8.967 8.211 1.00 84.56 114 THR A O 1
ATOM 926 N N . PHE A 1 115 ? -13.879 7.981 10.028 1.00 86.75 115 PHE A N 1
ATOM 927 C CA . PHE A 1 115 ? -12.595 7.668 9.403 1.00 86.75 115 PHE A CA 1
ATOM 928 C C . PHE A 1 115 ? -12.710 6.586 8.316 1.00 86.75 115 PHE A C 1
ATOM 930 O O . PHE A 1 115 ? -12.090 6.726 7.265 1.00 86.75 115 PHE A O 1
ATOM 937 N N . ILE A 1 116 ? -13.543 5.560 8.526 1.00 87.62 116 ILE A N 1
ATOM 938 C CA . ILE A 1 116 ? -13.879 4.561 7.496 1.00 87.62 116 ILE A CA 1
ATOM 939 C C . ILE A 1 116 ? -14.530 5.246 6.284 1.00 87.62 116 ILE A C 1
ATOM 941 O O . ILE A 1 116 ? -14.138 5.006 5.143 1.00 87.62 116 ILE A O 1
ATOM 945 N N . GLU A 1 117 ? -15.480 6.152 6.518 1.00 85.12 117 GLU A N 1
ATOM 946 C CA . GLU A 1 117 ? -16.137 6.925 5.458 1.00 85.12 117 GLU A CA 1
ATOM 947 C C . GLU A 1 117 ? -15.134 7.797 4.681 1.00 85.12 117 GLU A C 1
ATOM 949 O O . GLU A 1 117 ? -15.154 7.829 3.446 1.00 85.12 117 GLU A O 1
ATOM 954 N N . PHE A 1 118 ? -14.178 8.421 5.379 1.00 87.06 118 PHE A N 1
ATOM 955 C CA . PHE A 1 118 ? -13.065 9.109 4.731 1.00 87.06 118 PHE A CA 1
ATOM 956 C C . PHE A 1 118 ? -12.240 8.160 3.863 1.00 87.06 118 PHE A C 1
ATOM 958 O O . PHE A 1 118 ? -12.012 8.490 2.707 1.00 87.06 118 PHE A O 1
ATOM 965 N N . ILE A 1 119 ? -11.811 6.992 4.343 1.00 85.19 119 ILE A N 1
ATOM 966 C CA . ILE A 1 119 ? -10.990 6.076 3.531 1.00 85.19 119 ILE A CA 1
ATOM 967 C C . ILE A 1 119 ? -11.739 5.630 2.264 1.00 85.19 119 ILE A C 1
ATOM 969 O O . ILE A 1 119 ? -11.183 5.696 1.162 1.00 85.19 119 ILE A O 1
ATOM 973 N N . ILE A 1 120 ? -13.018 5.265 2.393 1.00 84.25 120 ILE A N 1
ATOM 974 C CA . ILE A 1 120 ? -13.845 4.797 1.273 1.00 84.25 120 ILE A CA 1
ATOM 975 C C . ILE A 1 120 ? -14.048 5.901 0.226 1.00 84.25 120 ILE A C 1
ATOM 977 O O . ILE A 1 120 ? -13.925 5.641 -0.974 1.00 84.25 120 ILE A O 1
ATOM 981 N N . HIS A 1 121 ? -14.329 7.138 0.645 1.00 83.81 121 HIS A N 1
ATOM 982 C CA . HIS A 1 121 ? -14.591 8.242 -0.285 1.00 83.81 121 HIS A CA 1
ATOM 983 C C . HIS A 1 121 ? -13.323 8.933 -0.804 1.00 83.81 121 HIS A C 1
ATOM 985 O O . HIS A 1 121 ? -13.329 9.453 -1.922 1.00 83.81 121 HIS A O 1
ATOM 991 N N . LEU A 1 122 ? -12.221 8.917 -0.047 1.00 82.56 122 LEU A N 1
ATOM 992 C CA . LEU A 1 122 ? -10.932 9.481 -0.466 1.00 82.56 122 LEU A CA 1
ATOM 993 C C . LEU A 1 122 ? -10.092 8.496 -1.298 1.00 82.56 122 LEU A C 1
ATOM 995 O O . LEU A 1 122 ? -9.046 8.891 -1.812 1.00 82.56 122 LEU A O 1
ATOM 999 N N . ASN A 1 123 ? -10.536 7.247 -1.478 1.00 78.06 123 ASN A N 1
ATOM 1000 C CA . ASN A 1 123 ? -9.842 6.218 -2.264 1.00 78.06 123 ASN A CA 1
ATOM 1001 C C . ASN A 1 123 ? -9.344 6.724 -3.638 1.00 78.06 123 ASN A C 1
ATOM 1003 O O . ASN A 1 123 ? -8.159 6.570 -3.940 1.00 78.06 123 ASN A O 1
ATOM 1007 N N . PRO A 1 124 ? -10.167 7.410 -4.462 1.00 77.88 124 PRO A N 1
ATOM 1008 C CA . PRO A 1 124 ? -9.710 7.972 -5.735 1.00 77.88 124 PRO A CA 1
ATOM 1009 C C . PRO A 1 124 ? -8.625 9.042 -5.568 1.00 77.88 124 PRO A C 1
ATOM 1011 O O . PRO A 1 124 ? -7.712 9.130 -6.383 1.00 77.88 124 PRO A O 1
ATOM 1014 N N . LEU A 1 125 ? -8.680 9.836 -4.497 1.00 77.12 125 LEU A N 1
ATOM 1015 C CA . LEU A 1 125 ? -7.675 10.854 -4.193 1.00 77.12 125 LEU A CA 1
ATOM 1016 C C . LEU A 1 125 ? -6.369 10.247 -3.669 1.00 77.12 125 LEU A C 1
ATOM 1018 O O . LEU A 1 125 ? -5.353 10.921 -3.724 1.00 77.12 125 LEU A O 1
ATOM 1022 N N . LEU A 1 126 ? -6.356 8.995 -3.205 1.00 70.75 126 LEU A N 1
ATOM 1023 C CA . LEU A 1 126 ? -5.131 8.268 -2.848 1.00 70.75 126 LEU A CA 1
ATOM 1024 C C . LEU A 1 126 ? -4.561 7.485 -4.041 1.00 70.75 126 LEU A C 1
ATOM 1026 O O . LEU A 1 126 ? -3.347 7.462 -4.254 1.00 70.75 126 LEU A O 1
ATOM 1030 N N . ILE A 1 127 ? -5.431 6.906 -4.870 1.00 74.62 127 ILE A N 1
ATOM 1031 C CA . ILE A 1 127 ? -5.044 6.136 -6.060 1.00 74.62 127 ILE A CA 1
ATOM 1032 C C . ILE A 1 127 ? -4.520 7.059 -7.174 1.00 74.62 127 ILE A C 1
ATOM 1034 O O . ILE A 1 127 ? -3.516 6.741 -7.812 1.00 74.62 127 ILE A O 1
ATOM 1038 N N . CYS A 1 128 ? -5.138 8.223 -7.396 1.00 74.38 128 CYS A N 1
ATOM 1039 C CA . CYS A 1 128 ? -4.745 9.144 -8.468 1.00 74.38 128 CYS A CA 1
ATOM 1040 C C . CYS A 1 128 ? -3.327 9.724 -8.300 1.00 74.38 128 CYS A C 1
ATOM 1042 O O . CYS A 1 128 ? -2.554 9.649 -9.255 1.00 74.38 128 CYS A O 1
ATOM 1044 N N . PRO A 1 129 ? -2.910 10.246 -7.130 1.00 73.19 129 PRO A N 1
ATOM 1045 C CA . PRO A 1 129 ? -1.528 10.656 -6.915 1.00 73.19 129 PRO A CA 1
ATOM 1046 C C . PRO A 1 129 ? -0.567 9.494 -7.104 1.00 73.19 129 PRO A C 1
ATOM 1048 O O . PRO A 1 129 ? 0.478 9.683 -7.710 1.00 73.19 129 PRO A O 1
ATOM 1051 N N . MET A 1 130 ? -0.920 8.286 -6.660 1.00 70.62 130 MET A N 1
ATOM 1052 C CA . MET A 1 130 ? -0.063 7.117 -6.839 1.00 70.62 130 MET A CA 1
ATOM 1053 C C . MET A 1 130 ? 0.164 6.778 -8.321 1.00 70.62 130 MET A C 1
ATOM 1055 O O . MET A 1 130 ? 1.289 6.477 -8.723 1.00 70.62 130 MET A O 1
ATOM 1059 N N . LEU A 1 131 ? -0.878 6.888 -9.148 1.00 72.75 131 LEU A N 1
ATOM 1060 C CA . LEU A 1 131 ? -0.768 6.739 -10.601 1.00 72.75 131 LEU A CA 1
ATOM 1061 C C . LEU A 1 131 ? 0.138 7.817 -11.214 1.00 72.75 131 LEU A C 1
ATOM 1063 O O . LEU A 1 131 ? 0.988 7.500 -12.045 1.00 72.75 131 LEU A O 1
ATOM 1067 N N . ILE A 1 132 ? 0.005 9.069 -10.764 1.00 76.94 132 ILE A N 1
ATOM 1068 C CA . ILE A 1 132 ? 0.827 10.199 -11.225 1.00 76.94 132 ILE A CA 1
ATOM 1069 C C . ILE A 1 132 ? 2.294 10.026 -10.809 1.00 76.94 132 ILE A C 1
ATOM 1071 O O . ILE A 1 132 ? 3.187 10.212 -11.630 1.00 76.94 132 ILE A O 1
ATOM 1075 N N . TYR A 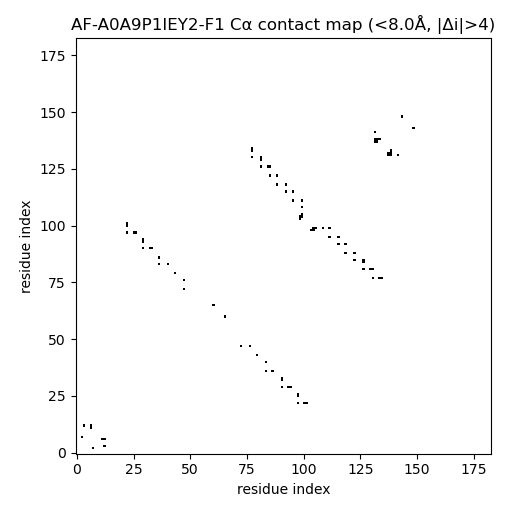1 133 ? 2.553 9.641 -9.557 1.00 71.12 133 TYR A N 1
ATOM 1076 C CA . TYR A 1 133 ? 3.899 9.415 -9.023 1.00 71.12 133 TYR A CA 1
ATOM 1077 C C . TYR A 1 133 ? 4.622 8.264 -9.707 1.00 71.12 133 TYR A C 1
ATOM 1079 O O . TYR A 1 133 ? 5.849 8.239 -9.742 1.00 71.12 133 TYR A O 1
ATOM 1087 N N . SER A 1 134 ? 3.881 7.287 -10.213 1.00 69.38 134 SER A N 1
ATOM 1088 C CA . SER A 1 134 ? 4.508 6.098 -10.759 1.00 69.38 134 SER A CA 1
ATOM 1089 C C . SER A 1 134 ? 4.951 6.229 -12.213 1.00 69.38 134 SER A C 1
ATOM 1091 O O . SER A 1 134 ? 5.669 5.353 -12.699 1.00 69.38 134 SER A O 1
ATOM 1093 N N . VAL A 1 135 ? 4.538 7.287 -12.906 1.00 68.56 135 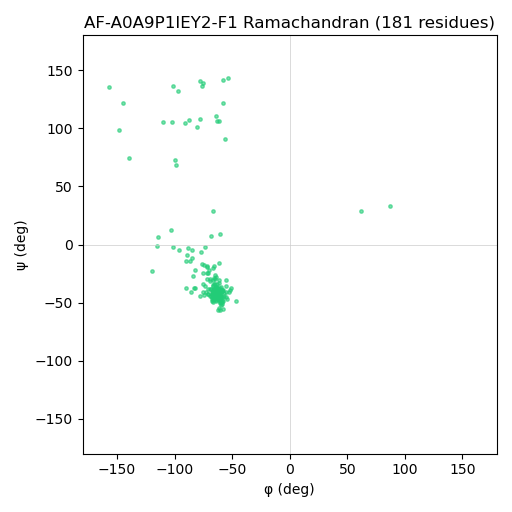VAL A N 1
ATOM 1094 C CA . VAL A 1 135 ? 5.062 7.625 -14.225 1.00 68.56 135 VAL A CA 1
ATOM 1095 C C . VAL A 1 135 ? 5.904 8.883 -14.069 1.00 68.56 135 VAL A C 1
ATOM 1097 O O . VAL A 1 135 ? 5.364 9.979 -13.953 1.00 68.56 135 VAL A O 1
ATOM 1100 N N . ASP A 1 136 ? 7.232 8.736 -14.106 1.00 65.12 136 ASP A N 1
ATOM 1101 C CA . ASP A 1 136 ? 8.181 9.845 -13.898 1.00 65.12 136 ASP A CA 1
ATOM 1102 C C . ASP A 1 136 ? 7.862 11.062 -14.795 1.00 65.12 136 ASP A C 1
ATOM 1104 O O . ASP A 1 136 ? 7.932 12.211 -14.363 1.00 65.12 136 ASP A O 1
ATOM 1108 N N . GLN A 1 137 ? 7.419 10.808 -16.034 1.00 65.62 137 GLN A N 1
ATOM 1109 C CA . GLN A 1 137 ? 7.014 11.842 -16.994 1.00 65.62 137 GLN A CA 1
ATOM 1110 C C . GLN A 1 137 ? 5.781 12.642 -16.542 1.00 65.62 137 GLN A C 1
ATOM 1112 O O . GLN A 1 137 ? 5.690 13.842 -16.798 1.00 65.62 137 GLN A O 1
ATOM 1117 N N . TRP A 1 138 ? 4.826 11.983 -15.883 1.00 67.44 138 TRP A N 1
ATOM 1118 C CA . TRP A 1 138 ? 3.584 12.597 -15.411 1.00 67.44 138 TRP A CA 1
ATOM 1119 C C . TRP A 1 138 ? 3.808 13.317 -14.089 1.00 67.44 138 TRP A C 1
ATOM 1121 O O . TRP A 1 138 ? 3.276 14.408 -13.896 1.00 67.44 138 TRP A O 1
ATOM 1131 N N . PHE A 1 139 ? 4.643 12.757 -13.214 1.00 70.56 139 PHE A N 1
ATOM 1132 C CA . PHE A 1 139 ? 5.077 13.420 -11.993 1.00 70.56 139 PHE A CA 1
ATOM 1133 C C . PHE A 1 139 ? 5.794 14.742 -12.291 1.00 70.56 139 PHE A C 1
ATOM 1135 O O . PHE A 1 139 ? 5.438 15.772 -11.722 1.00 70.56 139 PHE A O 1
ATOM 1142 N N . ASP A 1 140 ? 6.744 14.752 -13.230 1.00 70.00 140 ASP A N 1
ATOM 1143 C CA . ASP A 1 140 ? 7.455 15.973 -13.624 1.00 70.00 140 ASP A CA 1
ATOM 1144 C C . ASP A 1 140 ? 6.524 17.029 -14.241 1.00 70.00 140 ASP A C 1
ATOM 1146 O O . ASP A 1 140 ? 6.693 18.228 -13.993 1.00 70.00 140 ASP A O 1
ATOM 1150 N N . PHE A 1 141 ? 5.526 16.595 -15.018 1.00 69.88 141 PHE A N 1
ATOM 1151 C CA . PHE A 1 141 ? 4.492 17.470 -15.570 1.00 69.88 141 PHE A CA 1
ATOM 1152 C C . PHE A 1 141 ? 3.589 18.050 -14.472 1.00 69.88 141 PHE A C 1
ATOM 1154 O O . PHE A 1 141 ? 3.382 19.261 -14.420 1.00 69.88 141 PHE A O 1
ATOM 1161 N N . TYR A 1 142 ? 3.104 17.210 -13.556 1.00 69.75 142 TYR A N 1
ATOM 1162 C CA . TYR A 1 142 ? 2.250 17.607 -12.437 1.00 69.75 142 TYR A CA 1
ATOM 1163 C C . TYR A 1 142 ? 2.972 18.561 -11.479 1.00 69.75 142 TYR A C 1
ATOM 1165 O O . TYR A 1 142 ? 2.434 19.602 -11.095 1.00 69.75 142 TYR A O 1
ATOM 1173 N N . LEU A 1 143 ? 4.235 18.268 -11.158 1.00 68.50 143 LEU A N 1
ATOM 1174 C CA . LEU A 1 143 ? 5.074 19.138 -10.342 1.00 68.50 143 LEU A CA 1
ATOM 1175 C C . LEU A 1 143 ? 5.395 20.452 -11.069 1.00 68.50 143 LEU A C 1
ATOM 1177 O O . LEU A 1 143 ? 5.474 21.489 -10.423 1.00 68.50 143 LEU A O 1
ATOM 1181 N N . GLY A 1 144 ? 5.558 20.431 -12.396 1.00 67.50 144 GLY A N 1
ATOM 1182 C CA . GLY A 1 144 ? 5.731 21.632 -13.222 1.00 67.50 144 GLY A CA 1
ATOM 1183 C C . GLY A 1 144 ? 4.463 22.484 -13.373 1.00 67.50 144 GLY A C 1
ATOM 1184 O O . GLY A 1 144 ? 4.567 23.688 -13.607 1.00 67.50 144 GLY A O 1
ATOM 1185 N N . PHE A 1 145 ? 3.283 21.879 -13.217 1.00 67.31 145 PHE A N 1
ATOM 1186 C CA . PHE A 1 145 ? 1.993 22.568 -13.166 1.00 67.31 145 PHE A CA 1
ATOM 1187 C C . PHE A 1 145 ? 1.748 23.222 -11.795 1.00 67.31 145 PHE A C 1
ATOM 1189 O O . PHE A 1 145 ? 1.352 24.384 -11.737 1.00 67.31 145 PHE A O 1
ATOM 1196 N N . LEU A 1 146 ? 2.030 22.509 -10.696 1.00 67.06 146 LEU A N 1
ATOM 1197 C CA . LEU A 1 146 ? 1.870 23.019 -9.325 1.00 67.06 146 LEU A CA 1
ATOM 1198 C C . LEU A 1 146 ? 2.962 24.015 -8.922 1.00 67.06 146 LEU A C 1
ATOM 1200 O O . LEU A 1 146 ? 2.688 25.053 -8.322 1.00 67.06 146 LEU A O 1
ATOM 1204 N N . ILE A 1 147 ? 4.213 23.706 -9.250 1.00 66.00 147 ILE A N 1
ATOM 1205 C CA . ILE A 1 147 ? 5.356 24.585 -9.049 1.00 66.00 147 ILE A CA 1
ATOM 1206 C C . ILE A 1 147 ? 5.657 25.182 -10.413 1.00 66.00 147 ILE A C 1
ATOM 1208 O O . ILE A 1 147 ? 6.241 24.515 -11.266 1.00 66.00 147 ILE A O 1
ATOM 1212 N N . LYS A 1 148 ? 5.303 26.457 -10.614 1.00 57.62 148 LYS A N 1
ATOM 1213 C CA . LYS A 1 148 ? 5.790 27.257 -11.745 1.00 57.62 148 LYS A CA 1
ATOM 1214 C C . LYS A 1 148 ? 7.322 27.231 -11.678 1.00 57.62 148 LYS A C 1
ATOM 1216 O O . LYS A 1 148 ? 7.925 28.023 -10.956 1.00 57.62 148 LYS A O 1
ATOM 1221 N N . LYS A 1 149 ? 7.965 26.258 -12.337 1.00 51.44 149 LYS A N 1
ATOM 1222 C CA . LYS A 1 149 ? 9.423 26.107 -12.313 1.00 51.44 149 LYS A CA 1
ATOM 1223 C C . LYS A 1 149 ? 9.988 27.383 -12.924 1.00 51.44 149 LYS A C 1
ATOM 1225 O O . LYS A 1 149 ? 9.904 27.591 -14.133 1.00 51.44 149 LYS A O 1
ATOM 1230 N N . SER A 1 150 ? 10.544 28.246 -12.075 1.00 50.75 150 SER A N 1
ATOM 1231 C CA . SER A 1 150 ? 11.399 29.333 -12.526 1.00 50.75 150 SER A CA 1
ATOM 1232 C C . SER A 1 150 ? 12.496 28.723 -13.397 1.00 50.75 150 SER A C 1
ATOM 1234 O O . SER A 1 150 ? 12.967 27.608 -13.154 1.00 50.75 150 SER A O 1
ATOM 1236 N N . GLU A 1 151 ? 12.886 29.430 -14.452 1.00 54.84 151 GLU A N 1
ATOM 1237 C CA . GLU A 1 151 ? 13.739 28.949 -15.548 1.00 54.84 151 GLU A CA 1
ATOM 1238 C C . GLU A 1 151 ? 15.159 28.479 -15.147 1.00 54.84 151 GLU A C 1
ATOM 1240 O O . GLU A 1 151 ? 15.997 28.165 -15.993 1.00 54.84 151 GLU A O 1
ATOM 1245 N N . ILE A 1 152 ? 15.443 28.373 -13.852 1.00 49.09 152 ILE A N 1
ATOM 1246 C CA . ILE A 1 152 ? 16.733 28.055 -13.244 1.00 49.09 152 ILE A CA 1
ATOM 1247 C C . ILE A 1 152 ? 17.200 26.627 -13.596 1.00 49.09 152 ILE A C 1
ATOM 1249 O O . ILE A 1 152 ? 18.402 26.371 -13.698 1.00 49.09 152 ILE A O 1
ATOM 1253 N N . ALA A 1 153 ? 16.284 25.699 -13.893 1.00 47.88 153 ALA A N 1
ATOM 1254 C CA . ALA A 1 153 ? 16.631 24.324 -14.272 1.00 47.88 153 ALA A CA 1
ATOM 1255 C C . ALA A 1 153 ? 17.257 24.190 -15.679 1.00 47.88 153 ALA A C 1
ATOM 1257 O O . ALA A 1 153 ? 17.952 23.205 -15.941 1.00 47.88 153 ALA A O 1
ATOM 1258 N N . LYS A 1 154 ? 17.104 25.184 -16.572 1.00 47.09 154 LYS A N 1
ATOM 1259 C CA . LYS A 1 154 ? 17.726 25.152 -17.913 1.00 47.09 154 LYS A CA 1
ATOM 1260 C C . LYS A 1 154 ? 19.264 25.216 -17.856 1.00 47.09 154 LYS A C 1
ATOM 1262 O O . LYS A 1 154 ? 19.923 24.793 -18.802 1.00 47.09 154 LYS A O 1
ATOM 1267 N N . ARG A 1 155 ? 19.866 25.665 -16.741 1.00 45.34 155 ARG A N 1
ATOM 1268 C CA . ARG A 1 155 ? 21.333 25.781 -16.589 1.00 45.34 155 ARG A CA 1
ATOM 1269 C C . ARG A 1 155 ? 22.061 24.485 -16.204 1.00 45.34 155 ARG A C 1
ATOM 1271 O O . ARG A 1 155 ? 23.252 24.386 -16.479 1.00 45.34 155 ARG A O 1
ATOM 1278 N N . LYS A 1 156 ? 21.400 23.479 -15.613 1.00 39.19 156 LYS A N 1
ATOM 1279 C CA . LYS A 1 156 ? 22.093 22.268 -15.108 1.00 39.19 156 LYS A CA 1
ATOM 1280 C C . LYS A 1 156 ? 22.228 21.119 -16.116 1.00 39.19 156 LYS A C 1
ATOM 1282 O O . LYS A 1 156 ? 23.067 20.249 -15.914 1.00 39.19 156 LYS A O 1
ATOM 1287 N N . ARG A 1 157 ? 21.494 21.135 -17.237 1.00 43.53 157 ARG A N 1
ATOM 1288 C CA . ARG A 1 157 ? 21.536 20.056 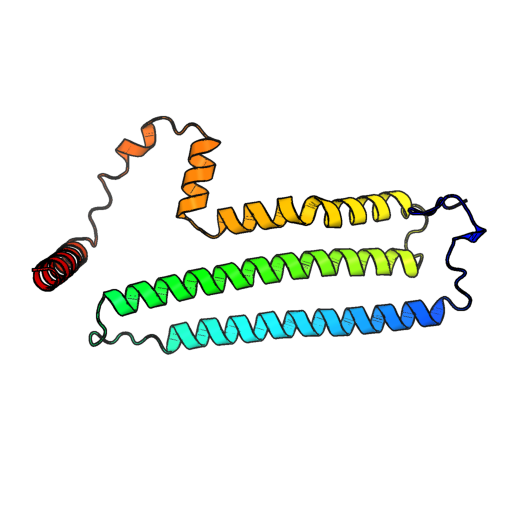-18.251 1.00 43.53 157 ARG A CA 1
ATOM 1289 C C . ARG A 1 157 ? 22.812 20.045 -19.114 1.00 43.53 157 ARG A C 1
ATOM 1291 O O . ARG A 1 157 ? 22.978 19.150 -19.931 1.00 43.53 157 ARG A O 1
ATOM 1298 N N . LYS A 1 158 ? 23.736 20.999 -18.936 1.00 40.25 158 LYS A N 1
ATOM 1299 C CA . LYS A 1 158 ? 24.970 21.083 -19.741 1.00 40.25 158 LYS A CA 1
ATOM 1300 C C . LYS A 1 158 ? 26.172 20.300 -19.178 1.00 40.25 158 LYS A C 1
ATOM 1302 O O . LYS A 1 158 ? 27.147 20.154 -19.905 1.00 40.25 158 LYS A O 1
ATOM 1307 N N . ASN A 1 159 ? 26.104 19.766 -17.949 1.00 38.66 159 ASN A N 1
ATOM 1308 C CA . ASN A 1 159 ? 27.288 19.215 -17.259 1.00 38.66 159 ASN A CA 1
ATOM 1309 C C . ASN A 1 159 ? 27.302 17.701 -16.984 1.00 38.66 159 ASN A C 1
ATOM 1311 O O . ASN A 1 159 ? 28.265 17.222 -16.394 1.00 38.66 159 ASN A O 1
ATOM 1315 N N . THR A 1 160 ? 26.340 16.914 -17.467 1.00 40.94 160 THR A N 1
ATOM 1316 C CA . THR A 1 160 ? 26.470 15.442 -17.451 1.00 40.94 160 THR A CA 1
ATOM 1317 C C . THR A 1 160 ? 26.907 14.960 -18.832 1.00 40.94 160 THR A C 1
ATOM 1319 O O . THR A 1 160 ? 26.123 14.430 -19.611 1.00 40.94 160 THR A O 1
ATOM 1322 N N . LYS A 1 161 ? 28.175 15.223 -19.160 1.00 44.59 161 LYS A N 1
ATOM 1323 C CA . LYS A 1 161 ? 28.892 14.616 -20.289 1.00 44.59 161 LYS A CA 1
ATOM 1324 C C . LYS A 1 161 ? 29.749 13.464 -19.766 1.00 44.59 161 LYS A C 1
ATOM 1326 O O . LYS A 1 161 ? 30.965 13.583 -19.757 1.00 44.59 161 LYS A O 1
ATOM 1331 N N . ILE A 1 162 ? 29.136 12.377 -19.308 1.00 49.94 162 ILE A N 1
ATOM 1332 C CA . ILE A 1 162 ? 29.812 11.081 -19.144 1.00 49.94 162 ILE A CA 1
ATOM 1333 C C . ILE A 1 162 ? 28.754 10.009 -19.482 1.00 49.94 162 ILE A C 1
ATOM 1335 O O . ILE A 1 162 ? 27.681 10.039 -18.892 1.00 49.94 162 ILE A O 1
ATOM 1339 N N . GLU A 1 163 ? 29.049 9.157 -20.479 1.00 45.66 163 GLU A N 1
ATOM 1340 C CA . GLU A 1 163 ? 28.246 8.040 -21.058 1.00 45.66 163 GLU A CA 1
ATOM 1341 C C . GLU A 1 163 ? 27.221 8.300 -22.197 1.00 45.66 163 GLU A C 1
ATOM 1343 O O . GLU A 1 163 ? 26.235 7.578 -22.325 1.00 45.66 163 GLU A O 1
ATOM 1348 N N . ASN A 1 164 ? 27.457 9.255 -23.110 1.00 46.25 164 ASN A N 1
ATOM 1349 C CA . ASN A 1 164 ? 26.556 9.472 -24.269 1.00 46.25 164 ASN A CA 1
ATOM 1350 C C . ASN A 1 164 ? 27.145 9.217 -25.668 1.00 46.25 164 ASN A C 1
ATOM 1352 O O . ASN A 1 164 ? 26.416 9.349 -26.645 1.00 46.25 164 ASN A O 1
ATOM 1356 N N . TYR A 1 165 ? 28.423 8.848 -25.803 1.00 46.09 165 TYR A N 1
ATOM 1357 C CA . TYR A 1 165 ? 29.033 8.753 -27.139 1.00 46.09 165 TYR A CA 1
ATOM 1358 C C . TYR A 1 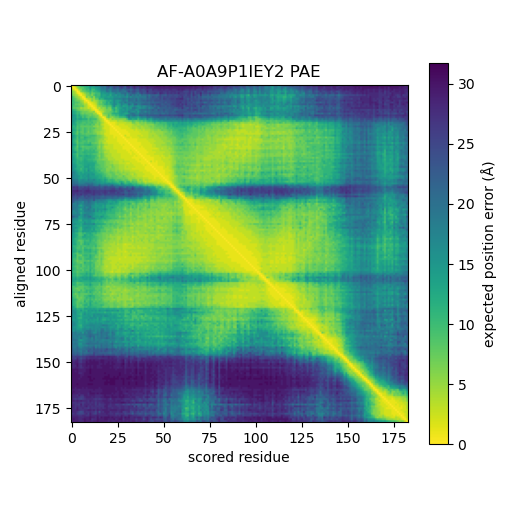165 ? 28.589 7.508 -27.938 1.00 46.09 165 TYR A C 1
ATOM 1360 O O . TYR A 1 165 ? 28.408 7.612 -29.149 1.00 46.09 165 TYR A O 1
ATOM 1368 N N . ASP A 1 166 ? 28.331 6.372 -27.277 1.00 51.69 166 ASP A N 1
ATOM 1369 C CA . ASP A 1 166 ? 27.833 5.151 -27.944 1.00 51.69 166 ASP A CA 1
ATOM 1370 C C . ASP A 1 166 ? 26.304 5.126 -28.095 1.00 51.69 166 ASP A C 1
ATOM 1372 O O . ASP A 1 166 ? 25.788 4.804 -29.164 1.00 51.69 166 ASP A O 1
ATOM 1376 N N . ASN A 1 167 ? 25.564 5.567 -27.072 1.00 52.59 167 ASN A N 1
ATOM 1377 C CA . ASN A 1 167 ? 24.095 5.552 -27.083 1.00 52.59 167 ASN A CA 1
ATOM 1378 C C . ASN A 1 167 ? 23.486 6.502 -28.132 1.00 52.59 167 ASN A C 1
ATOM 1380 O O . ASN A 1 167 ? 22.375 6.280 -28.607 1.00 52.59 167 ASN A O 1
ATOM 1384 N N . GLU A 1 168 ? 24.174 7.594 -28.476 1.00 55.34 168 GLU A N 1
ATOM 1385 C CA . GLU A 1 168 ? 23.725 8.543 -29.501 1.00 55.34 168 GLU A CA 1
ATOM 1386 C C . GLU A 1 168 ? 23.926 7.990 -30.917 1.00 55.34 168 GLU A C 1
ATOM 1388 O O . GLU A 1 168 ? 23.007 8.057 -31.730 1.00 55.34 168 GLU A O 1
ATOM 1393 N N . LYS A 1 169 ? 25.058 7.319 -31.166 1.00 57.94 169 LYS A N 1
ATOM 1394 C CA . LYS A 1 169 ? 25.318 6.610 -32.427 1.00 57.94 169 LYS A CA 1
ATOM 1395 C C . LYS A 1 169 ? 24.360 5.446 -32.661 1.00 57.94 169 LYS A C 1
ATOM 1397 O O . LYS A 1 169 ? 23.901 5.276 -33.787 1.00 57.94 169 LYS A O 1
ATOM 1402 N N . GLU A 1 170 ? 24.047 4.661 -31.628 1.00 56.38 170 GLU A N 1
ATOM 1403 C CA . GLU A 1 170 ? 23.070 3.574 -31.751 1.00 56.38 170 GLU A CA 1
ATOM 1404 C C . GLU A 1 170 ? 21.675 4.114 -32.069 1.00 56.38 170 GLU A C 1
ATOM 1406 O O . GLU A 1 170 ? 21.044 3.662 -33.020 1.00 56.38 170 GLU A O 1
ATOM 1411 N N . ARG A 1 171 ? 21.207 5.120 -31.320 1.00 61.91 171 ARG A N 1
ATOM 1412 C CA 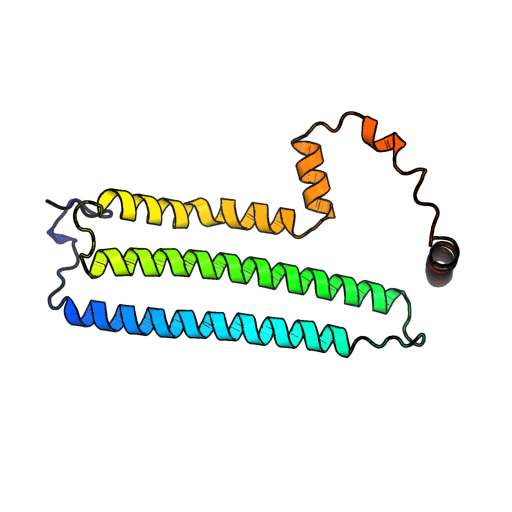. ARG A 1 171 ? 19.882 5.733 -31.501 1.00 61.91 171 ARG A CA 1
ATOM 1413 C C . ARG A 1 171 ? 19.669 6.241 -32.931 1.00 61.91 171 ARG A C 1
ATOM 1415 O O . ARG A 1 171 ? 18.629 5.968 -33.527 1.00 61.91 171 ARG A O 1
ATOM 1422 N N . ASP A 1 172 ? 20.663 6.931 -33.481 1.00 69.12 172 ASP A N 1
ATOM 1423 C CA . ASP A 1 172 ? 20.608 7.490 -34.833 1.00 69.12 172 ASP A CA 1
ATOM 1424 C C . ASP A 1 172 ? 20.629 6.401 -35.919 1.00 69.12 172 ASP A C 1
ATOM 1426 O O . ASP A 1 172 ? 20.016 6.565 -36.977 1.00 69.12 172 ASP A O 1
ATOM 1430 N N . LEU A 1 173 ? 21.273 5.259 -35.651 1.00 67.88 173 LEU A N 1
ATOM 1431 C CA . LEU A 1 173 ? 21.257 4.099 -36.543 1.00 67.88 173 LEU A CA 1
ATOM 1432 C C . LEU A 1 173 ? 19.837 3.521 -36.686 1.00 67.88 173 LEU A C 1
ATOM 1434 O O . LEU A 1 173 ? 19.407 3.211 -37.798 1.00 67.88 173 LEU A O 1
ATOM 1438 N N . TYR A 1 174 ? 19.088 3.432 -35.581 1.00 62.88 174 TYR A N 1
ATOM 1439 C CA . TYR A 1 174 ? 17.715 2.911 -35.575 1.00 62.88 174 TYR A CA 1
ATOM 1440 C C . TYR A 1 174 ? 16.717 3.859 -36.242 1.00 62.88 174 TYR A C 1
ATOM 1442 O O . TYR A 1 174 ? 15.839 3.398 -36.969 1.00 62.88 174 TYR A O 1
ATOM 1450 N N . PHE A 1 175 ? 16.863 5.176 -36.056 1.00 77.56 175 PHE A N 1
ATOM 1451 C CA . PHE A 1 175 ? 16.018 6.147 -36.760 1.00 77.56 175 PHE A CA 1
ATOM 1452 C C . PHE A 1 175 ? 16.237 6.107 -38.276 1.00 77.56 175 PHE A C 1
ATOM 1454 O O . PHE A 1 175 ? 15.263 6.153 -39.023 1.00 77.56 175 PHE A O 1
ATOM 1461 N N . ARG A 1 176 ? 17.481 5.913 -38.733 1.00 67.50 176 ARG A N 1
ATOM 1462 C CA . ARG A 1 176 ? 17.779 5.710 -40.160 1.00 67.50 176 ARG A CA 1
ATOM 1463 C C . ARG A 1 176 ? 17.224 4.403 -40.711 1.00 67.50 176 ARG A C 1
ATOM 1465 O O . ARG A 1 176 ? 16.730 4.381 -41.830 1.00 67.50 176 ARG A O 1
ATOM 1472 N N . GLN A 1 177 ? 17.307 3.308 -39.956 1.00 72.25 177 GLN A N 1
ATOM 1473 C CA . GLN A 1 177 ? 16.716 2.032 -40.376 1.00 72.25 177 GLN A CA 1
ATOM 1474 C C . GLN A 1 177 ? 15.196 2.124 -40.500 1.00 72.25 177 GLN A C 1
ATOM 1476 O O . GLN A 1 177 ? 14.632 1.584 -41.447 1.00 72.25 177 GLN A O 1
ATOM 1481 N N . LEU A 1 178 ? 14.551 2.837 -39.574 1.00 76.62 178 LEU A N 1
ATOM 1482 C CA . LEU A 1 178 ? 13.130 3.128 -39.659 1.00 76.62 178 LEU A CA 1
ATOM 1483 C C . LEU A 1 178 ? 12.847 3.925 -40.938 1.00 76.62 178 LEU A C 1
ATOM 1485 O O . LEU A 1 178 ? 12.100 3.453 -41.780 1.00 76.62 178 LEU A O 1
ATOM 1489 N N . GLU A 1 179 ? 13.503 5.066 -41.140 1.00 81.25 179 GLU A N 1
ATOM 1490 C CA . GLU A 1 179 ? 13.331 5.915 -42.328 1.00 81.25 179 GLU A CA 1
ATOM 1491 C C . GLU A 1 179 ? 13.510 5.147 -43.650 1.00 81.25 179 GLU A C 1
ATOM 1493 O O . GLU A 1 179 ? 12.697 5.294 -44.557 1.00 81.25 179 GLU A O 1
ATOM 1498 N N . MET A 1 180 ? 14.498 4.249 -43.727 1.00 73.56 180 MET A N 1
ATOM 1499 C CA . MET A 1 180 ? 14.724 3.388 -44.895 1.00 73.56 180 MET A CA 1
ATOM 1500 C C . MET A 1 180 ? 13.679 2.276 -45.081 1.00 73.56 180 MET A C 1
ATOM 1502 O O . MET A 1 180 ? 13.587 1.732 -46.171 1.00 73.56 180 MET A O 1
ATOM 1506 N N . SER A 1 181 ? 12.919 1.908 -44.045 1.00 70.44 181 SER A N 1
ATOM 1507 C CA . SER A 1 181 ? 11.825 0.923 -44.143 1.00 70.44 181 SER A CA 1
ATOM 1508 C C . SER A 1 181 ? 10.481 1.532 -44.558 1.00 70.44 181 SER A C 1
ATOM 1510 O O . SER A 1 181 ? 9.562 0.795 -44.911 1.00 70.44 181 SER A O 1
ATOM 1512 N N . TRP A 1 182 ? 10.367 2.863 -44.503 1.00 65.62 182 TRP A N 1
ATOM 1513 C CA . TRP A 1 182 ? 9.180 3.618 -44.919 1.00 65.62 182 TRP A CA 1
ATOM 1514 C C . TRP A 1 182 ? 9.325 4.259 -46.314 1.00 65.62 182 TRP A C 1
ATOM 1516 O O . TRP A 1 182 ? 8.371 4.887 -46.775 1.00 65.62 182 TRP A O 1
ATOM 1526 N N . MET A 1 183 ? 10.483 4.108 -46.973 1.00 40.69 183 MET A N 1
ATOM 1527 C CA . MET A 1 183 ? 10.705 4.424 -48.395 1.00 40.69 183 MET A CA 1
ATOM 1528 C C . MET A 1 183 ? 10.706 3.148 -49.233 1.00 40.69 183 MET A C 1
ATOM 1530 O O . MET A 1 183 ? 10.194 3.212 -50.372 1.00 40.69 183 MET A O 1
#